Protein 8JH8 (pdb70)

Solvent-accessible surface area: 10071 Å² total; per-residue (Å²): 170,60,10,91,0,36,51,97,144,60,36,86,48,29,79,46,73,16,107,22,90,67,81,102,6,68,1,8,1,29,16,15,150,94,30,56,39,110,68,17,0,13,0,0,0,0,0,0,68,104,95,5,23,4,111,76,5,44,67,82,1,26,18,0,73,122,86,0,58,54,72,1,0,6,0,0,0,36,10,47,129,63,3,0,49,15,92,90,19,52,0,8,70,0,0,46,16,0,10,141,54,0,86,68,57,0,0,0,32,46,48,36,3,0,0,0,0,11,12,28,0,0,0,0,0,2,2,0,1,7,28,64,23,132,33,5,80,0,0,0,4,1,2,3,0,76,61,2,37,30,79,65,2,107,54,44,2,0,0,1,1,2,1,0,44,91,8,130,92,20,66,17,58,67,3,77,102,2,22,68,75,0,32,151,31,0,44,17,125,119,115,139,22,78,49,9,30,225,68,110,50,66,50,98,7,106,18,82,24,99,133,104,76,26,1,7,3,3,0,11,18,29,20,52,54,14,123,48,110,13,1,5,115,24,0,33,77,16,1,48,94,52

Radius of gyration: 16.82 Å; Cα contacts (8 Å, |Δi|>4): 620; chains: 1; bounding box: 50×35×36 Å

Sequence (242 aa):
QNTAGCGQNPPSSGVKSSINVGGMNREYILQLPNNYDPNKGHMLIFGLHWLSGSMHDVHPNYYGLRQLAGNNAIFISPNGINNGWANDGGRDVNFIDAILQQVRSQLCINDSQQIFATGFSFGGGMSYALGCARANVFRAIAPPIAGAQISGCSGGTSPIAFLGIHGTNDDDVLPIAMGRQVRDRFLQNNGCQPKNAPEPGWGQGPIKTEYSCCQPNYPVTWIAFSSGGHDPNQSFVGRREIWDFFSQF

Structure (mmCIF, N/CA/C/O backbone):
data_8JH8
#
_entry.id   8JH8
#
_cell.length_a   99.516
_cell.length_b   37.738
_cell.length_c   77.709
_cell.angle_alpha   90.000
_cell.angle_beta   125.928
_cell.angle_gamma   90.000
#
_symmetry.space_group_name_H-M   'C 1 2 1'
#
loop_
_entity.id
_entity.type
_entity.pdbx_description
1 polymer 'Feruloyl esterase'
2 branched 2-acetamido-2-deoxy-beta-D-glucopyranose-(1-4)-2-acetamido-2-deoxy-beta-D-glucopyranose
3 non-polymer DI(HYDROXYETHYL)ETHER
4 non-polymer 'MAGNESIUM ION'
5 water water
#
loop_
_atom_site.group_PDB
_atom_site.id
_atom_site.type_symbol
_atom_site.label_atom_id
_atom_site.label_alt_id
_atom_site.label_comp_id
_atom_site.label_asym_id
_atom_site.label_entity_id
_atom_site.label_seq_id
_atom_site.pdbx_PDB_ins_code
_atom_site.Cartn_x
_atom_site.Cartn_y
_atom_site.Cartn_z
_atom_site.occupancy
_atom_site.B_iso_or_equiv
_atom_site.auth_seq_id
_atom_site.auth_comp_id
_atom_site.auth_asym_id
_atom_site.auth_atom_id
_atom_site.pdbx_PDB_model_num
ATOM 1 N N . GLN A 1 7 ? -0.77372 -17.98315 13.55707 1.000 57.78897 1 GLN A N 1
ATOM 2 C CA . GLN A 1 7 ? -2.22387 -18.14084 13.58647 1.000 54.32348 1 GLN A CA 1
ATOM 3 C C . GLN A 1 7 ? -2.89718 -16.78451 13.80612 1.000 43.49954 1 GLN A C 1
ATOM 4 O O . GLN A 1 7 ? -2.31162 -15.88493 14.40554 1.000 40.01399 1 GLN A O 1
ATOM 10 N N . ASN A 1 8 ? -4.12450 -16.63693 13.31584 1.000 38.80244 2 ASN A N 1
ATOM 11 C CA . ASN A 1 8 ? -4.79025 -15.34185 13.29886 1.000 36.42327 2 ASN A CA 1
ATOM 12 C C . ASN A 1 8 ? -5.65499 -15.14386 14.53840 1.000 36.96442 2 ASN A C 1
ATOM 13 O O . ASN A 1 8 ? -6.11775 -16.10454 15.15850 1.000 41.75278 2 ASN A O 1
ATOM 18 N N . THR A 1 9 ? -5.87087 -13.87502 14.88892 1.000 32.26663 3 THR A N 1
ATOM 19 C CA . THR A 1 9 ? -6.46817 -13.50094 16.16166 1.000 27.99492 3 THR A CA 1
ATOM 20 C C . THR A 1 9 ? -7.99689 -13.54958 16.08803 1.000 27.39481 3 THR A C 1
ATOM 21 O O . THR A 1 9 ? -8.59631 -13.69656 15.02061 1.000 27.66089 3 THR A O 1
ATOM 25 N N . ALA A 1 10 ? -8.62718 -13.42183 17.25780 1.000 25.65311 4 ALA A N 1
ATOM 26 C CA . ALA A 1 10 ? -10.08294 -13.49347 17.33726 1.000 27.47293 4 ALA A CA 1
ATOM 27 C C . ALA A 1 10 ? -10.75562 -12.32538 16.63239 1.000 28.17191 4 ALA A C 1
ATOM 28 O O . ALA A 1 10 ? -11.90034 -12.45477 16.17970 1.000 27.34692 4 ALA A O 1
ATOM 30 N N . GLY A 1 11 ? -10.07892 -11.18073 16.54008 1.000 26.09239 5 GLY A N 1
ATOM 31 C CA . GLY A 1 11 ? -10.66728 -10.02529 15.89735 1.000 24.37619 5 GLY A CA 1
ATOM 32 C C . GLY A 1 11 ? -10.82790 -10.15774 14.39957 1.000 24.04513 5 GLY A C 1
ATOM 33 O O . GLY A 1 11 ? -11.40981 -9.26494 13.77630 1.000 25.05669 5 GLY A O 1
ATOM 34 N N . CYS A 1 12 ? -10.32625 -11.23120 13.80422 1.000 22.10921 6 CYS A N 1
ATOM 35 C CA . CYS A 1 12 ? -10.56769 -11.43186 12.38190 1.000 22.76431 6 CYS A CA 1
ATOM 36 C C . CYS A 1 12 ? -12.06731 -11.55101 12.13784 1.000 26.57283 6 CYS A C 1
ATOM 37 O O . CYS A 1 12 ? -12.79717 -12.14690 12.93646 1.000 29.68798 6 CYS A O 1
ATOM 40 N N . GLY A 1 13 ? -12.52981 -10.94812 11.03999 1.000 27.26988 7 GLY A N 1
ATOM 41 C CA . GLY A 1 13 ? -13.93729 -10.95199 10.69980 1.000 25.63525 7 GLY A CA 1
ATOM 42 C C . GLY A 1 13 ? -14.79739 -9.97225 11.46423 1.000 26.95973 7 GLY A C 1
ATOM 43 O O . GLY A 1 13 ? -16.01815 -9.96167 11.25228 1.000 27.76901 7 GLY A O 1
ATOM 44 N N . GLN A 1 14 ? -14.21304 -9.16458 12.35239 1.000 28.18310 8 GLN A N 1
ATOM 45 C CA . GLN A 1 14 ? -14.94811 -8.18678 13.14273 1.000 26.91785 8 GLN A CA 1
ATOM 46 C C . GLN A 1 14 ? -14.94616 -6.81433 12.47261 1.000 26.33090 8 GLN A C 1
ATOM 47 O O . GLN A 1 14 ? -13.96256 -6.40396 11.84333 1.000 25.98561 8 GLN A O 1
ATOM 53 N N . ASN A 1 15 ? -16.06299 -6.10181 12.63007 1.000 28.86059 9 ASN A N 1
ATOM 54 C CA . ASN A 1 15 ? -16.14842 -4.72112 12.17521 1.000 32.16457 9 ASN A CA 1
ATOM 55 C C . ASN A 1 15 ? -15.04676 -3.90070 12.83809 1.000 29.56036 9 ASN A C 1
ATOM 56 O O . ASN A 1 15 ? -14.94053 -3.89891 14.07197 1.000 31.08817 9 ASN A O 1
ATOM 61 N N . PRO A 1 16 ? -14.22123 -3.19687 12.07361 1.000 31.61314 10 PRO A N 1
ATOM 62 C CA . PRO A 1 16 ? -13.02551 -2.57405 12.64806 1.000 31.99201 10 PRO A CA 1
ATOM 63 C C . PRO A 1 16 ? -13.35693 -1.26941 13.34628 1.000 32.62617 10 PRO A C 1
ATOM 64 O O . PRO A 1 16 ? -14.34407 -0.60149 13.00487 1.000 35.42476 10 PRO A O 1
ATOM 68 N N . PRO A 1 17 ? -12.55089 -0.86798 14.32522 1.000 32.34927 11 PRO A N 1
ATOM 69 C CA . PRO A 1 17 ? -12.66090 0.48988 14.86157 1.000 30.53690 11 PRO A CA 1
ATOM 70 C C . PRO A 1 17 ? -12.11172 1.50048 13.86668 1.000 31.82740 11 PRO A C 1
ATOM 71 O O . PRO A 1 17 ? -11.53506 1.15924 12.83142 1.000 32.02659 11 PRO A O 1
ATOM 75 N N . SER A 1 18 ? -12.30432 2.77076 14.19295 1.000 32.63552 12 SER A N 1
ATOM 76 C CA . SER A 1 18 ? -11.68132 3.83575 13.42526 1.000 30.42007 12 SER A CA 1
ATOM 77 C C . SER A 1 18 ? -10.20353 3.92581 13.77110 1.000 26.99616 12 SER A C 1
ATOM 78 O O . SER A 1 18 ? -9.78357 3.58256 14.88076 1.000 26.36108 12 SER A O 1
ATOM 81 N N . SER A 1 19 ? -9.41367 4.38715 12.80826 1.000 29.93254 13 SER A N 1
ATOM 82 C CA . SER A 1 19 ? -8.05217 4.79752 13.12684 1.000 27.38947 13 SER A CA 1
ATOM 83 C C . SER A 1 19 ? -8.08087 6.08818 13.94420 1.000 28.29141 13 SER A C 1
ATOM 84 O O . SER A 1 19 ? -9.04176 6.85990 13.88781 1.000 33.72173 13 SER A O 1
ATOM 87 N N . GLY A 1 20 ? -7.02544 6.31307 14.72608 1.000 27.85879 14 GLY A N 1
ATOM 88 C CA . GLY A 1 20 ? -6.90507 7.53114 15.49659 1.000 27.73409 14 GLY A CA 1
ATOM 89 C C . GLY A 1 20 ? -6.35970 7.24124 16.87462 1.000 25.95458 14 GLY A C 1
ATOM 90 O O . GLY A 1 20 ? -5.87759 6.14587 17.14914 1.000 25.53798 14 GLY A O 1
ATOM 91 N N . VAL A 1 21 ? -6.45122 8.24086 17.75618 1.000 27.63483 15 VAL A N 1
ATOM 92 C CA . VAL A 1 21 ? -5.90616 8.13643 19.10785 1.000 28.84540 15 VAL A CA 1
ATOM 93 C C . VAL A 1 21 ? -6.83148 7.28351 19.96422 1.000 25.93433 15 VAL A C 1
ATOM 94 O O . VAL A 1 21 ? -8.05053 7.50099 20.00164 1.000 28.78790 15 VAL A O 1
ATOM 98 N N . LYS A 1 22 ? -6.25332 6.30381 20.65021 1.000 27.27810 16 LYS A N 1
ATOM 99 C CA . LYS A 1 22 ? -6.99686 5.39013 21.49918 1.000 26.83556 16 LYS A CA 1
ATOM 100 C C . LYS A 1 22 ? -6.56151 5.56532 22.94468 1.000 29.80139 16 LYS A C 1
ATOM 101 O O . LYS A 1 22 ? -5.39930 5.87180 23.22798 1.000 30.37156 16 LYS A O 1
ATOM 107 N N . SER A 1 23 ? -7.50959 5.35326 23.84901 1.000 30.03521 17 SER A N 1
ATOM 108 C CA A SER A 1 23 ? -7.27177 5.40572 25.28354 0.455 32.59592 17 SER A CA 1
ATOM 109 C CA B SER A 1 23 ? -7.28205 5.40947 25.28570 0.545 32.16266 17 SER A CA 1
ATOM 110 C C . SER A 1 23 ? -7.44575 4.01366 25.87565 1.000 32.54899 17 SER A C 1
ATOM 111 O O . SER A 1 23 ? -8.29242 3.23611 25.42531 1.000 34.08516 17 SER A O 1
ATOM 116 N N . ILE A 1 24 ? -6.63554 3.69057 26.88002 1.000 31.49071 18 ILE A N 1
ATOM 117 C CA . ILE A 1 24 ? -6.64993 2.34105 27.43493 1.000 27.36898 18 ILE A CA 1
ATOM 118 C C . ILE A 1 24 ? -6.23388 2.39699 28.90088 1.000 27.89108 18 ILE A C 1
ATOM 119 O O . ILE A 1 24 ? -5.37139 3.18939 29.28486 1.000 27.70051 18 ILE A O 1
ATOM 124 N N . ASN A 1 25 ? -6.86910 1.55652 29.71539 1.000 25.37794 19 ASN A N 1
ATOM 125 C CA . ASN A 1 25 ? -6.63275 1.50064 31.15858 1.000 24.11704 19 ASN A CA 1
ATOM 126 C C . ASN A 1 25 ? -5.60524 0.40930 31.43972 1.000 25.21472 19 ASN A C 1
ATOM 127 O O . ASN A 1 25 ? -5.87022 -0.77627 31.21287 1.000 29.68254 19 ASN A O 1
ATOM 132 N N . VAL A 1 26 ? -4.43763 0.81164 31.93569 1.000 26.29186 20 VAL A N 1
ATOM 133 C CA . VAL A 1 26 ? -3.36107 -0.10710 32.30025 1.000 27.86821 20 VAL A CA 1
ATOM 134 C C . VAL A 1 26 ? -3.21890 -0.06561 33.81780 1.000 29.91947 20 VAL A C 1
ATOM 135 O O . VAL A 1 26 ? -2.56098 0.82663 34.35834 1.000 31.33598 20 VAL A O 1
ATOM 139 N N . GLY A 1 27 ? -3.81707 -1.03556 34.50499 1.000 28.73545 21 GLY A N 1
ATOM 140 C CA . GLY A 1 27 ? -3.68268 -1.13091 35.95198 1.000 33.06992 21 GLY A CA 1
ATOM 141 C C . GLY A 1 27 ? -4.11243 0.10047 36.71768 1.000 35.25171 21 GLY A C 1
ATOM 142 O O . GLY A 1 27 ? -3.56562 0.37712 37.79310 1.000 39.39509 21 GLY A O 1
ATOM 143 N N . GLY A 1 28 ? -5.08716 0.84569 36.20415 1.000 30.89013 22 GLY A N 1
ATOM 144 C CA . GLY A 1 28 ? -5.52089 2.08159 36.82025 1.000 30.93874 22 GLY A CA 1
ATOM 145 C C . GLY A 1 28 ? -4.95422 3.32963 36.18109 1.000 30.09517 22 GLY A C 1
ATOM 146 O O . GLY A 1 28 ? -5.40044 4.43789 36.51647 1.000 35.46914 22 GLY A O 1
ATOM 147 N N . MET A 1 29 ? -3.99706 3.18258 35.26698 1.000 30.42050 23 MET A N 1
ATOM 148 C CA . MET A 1 29 ? -3.35878 4.30579 34.59724 1.000 30.55693 23 MET A CA 1
ATOM 149 C C . MET A 1 29 ? -3.95896 4.44569 33.20515 1.000 28.86228 23 MET A C 1
ATOM 150 O O . MET A 1 29 ? -3.94726 3.48796 32.42813 1.000 34.82743 23 MET A O 1
ATOM 155 N N . ASN A 1 30 ? -4.48615 5.62752 32.89644 1.000 27.66769 24 ASN A N 1
ATOM 156 C CA . ASN A 1 30 ? -4.98845 5.89019 31.55829 1.000 29.83260 24 ASN A CA 1
ATOM 157 C C . ASN A 1 30 ? -3.82414 6.21223 30.63013 1.000 33.05890 24 ASN A C 1
ATOM 158 O O . ASN A 1 30 ? -3.07811 7.16620 30.86151 1.000 34.14761 24 ASN A O 1
ATOM 163 N N . ARG A 1 31 ? -3.68577 5.43504 29.56406 1.000 33.04207 25 ARG A N 1
ATOM 164 C CA . ARG A 1 31 ? -2.57821 5.59118 28.63673 1.000 26.72404 25 ARG A CA 1
ATOM 165 C C . ARG A 1 31 ? -3.14131 5.68548 27.22330 1.000 27.16391 25 ARG A C 1
ATOM 166 O O . ARG A 1 31 ? -4.31763 5.39488 26.98862 1.000 29.69993 25 ARG A O 1
ATOM 174 N N . GLU A 1 32 ? -2.30611 6.12018 26.27634 1.000 26.04016 26 GLU A N 1
ATOM 175 C CA . GLU A 1 32 ? -2.79670 6.44403 24.94125 1.000 25.98611 26 GLU A CA 1
ATOM 176 C C . GLU A 1 32 ? -1.87456 5.90262 23.86029 1.000 26.13097 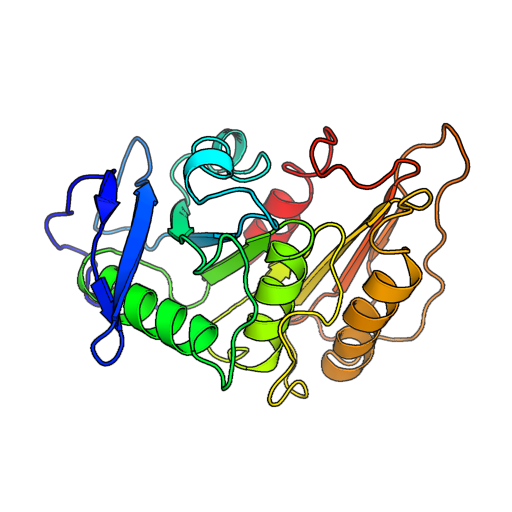26 GLU A C 1
ATOM 177 O O . GLU A 1 32 ? -0.65445 5.85501 24.02088 1.000 24.43077 26 GLU A O 1
ATOM 183 N N . TYR A 1 33 ? -2.47753 5.53691 22.73157 1.000 25.20972 27 TYR A N 1
ATOM 184 C CA . TYR A 1 33 ? -1.73068 5.10637 21.56228 1.000 21.48323 27 TYR A CA 1
ATOM 185 C C . TYR A 1 33 ? -2.50801 5.47941 20.31484 1.000 22.43935 27 TYR A C 1
ATOM 186 O O . TYR A 1 33 ? -3.73558 5.59790 20.34080 1.000 26.08369 27 TYR A O 1
ATOM 195 N N . ILE A 1 34 ? -1.78349 5.64451 19.21517 1.000 22.87044 28 ILE A N 1
ATOM 196 C CA . ILE A 1 34 ? -2.39838 5.84100 17.90475 1.000 21.42739 28 ILE A CA 1
ATOM 197 C C . ILE A 1 34 ? -2.52981 4.48512 17.22988 1.000 18.17453 28 ILE A C 1
ATOM 198 O O . ILE A 1 34 ? -1.56277 3.71855 17.17581 1.000 20.38972 28 ILE A O 1
ATOM 203 N N . LEU A 1 35 ? -3.73305 4.17783 16.74539 1.000 20.27110 29 LEU A N 1
ATOM 204 C CA . LEU A 1 35 ? -3.97877 3.04578 15.86215 1.000 17.88464 29 LEU A CA 1
ATOM 205 C C . LEU A 1 35 ? -4.06563 3.54556 14.42619 1.000 20.23933 29 LEU A C 1
ATOM 206 O O . LEU A 1 35 ? -4.83227 4.46759 14.13039 1.000 23.87419 29 LEU A O 1
ATOM 211 N N . GLN A 1 36 ? -3.30943 2.92829 13.53413 1.000 17.34028 30 GLN A N 1
ATOM 212 C CA . GLN A 1 36 ? -3.35356 3.29889 12.11932 1.000 18.21725 30 GLN A CA 1
ATOM 213 C C . GLN A 1 36 ? -3.53436 2.04371 11.27063 1.000 17.81298 30 GLN A C 1
ATOM 214 O O . GLN A 1 36 ? -2.58348 1.28794 11.04217 1.000 18.12291 30 GLN A O 1
ATOM 220 N N . LEU A 1 37 ? -4.76389 1.83769 10.80199 1.000 17.41946 31 LEU A N 1
ATOM 221 C CA . LEU A 1 37 ? -5.12502 0.75856 9.90134 1.000 17.03823 31 LEU A CA 1
ATOM 222 C C . LEU A 1 37 ? -4.65423 1.05650 8.47909 1.000 20.23520 31 LEU A C 1
ATOM 223 O O . LEU A 1 37 ? -4.53099 2.22288 8.08356 1.000 21.59680 31 LEU A O 1
ATOM 228 N N . PRO A 1 38 ? -4.40512 0.01317 7.69010 1.000 22.06125 32 PRO A N 1
ATOM 229 C CA . PRO A 1 38 ? -4.02005 0.21827 6.29161 1.000 23.10986 32 PRO A CA 1
ATOM 230 C C . PRO A 1 38 ? -5.13847 0.88141 5.49912 1.000 23.11588 32 PRO A C 1
ATOM 231 O O . PRO A 1 38 ? -6.30588 0.88371 5.90306 1.000 25.18927 32 PRO A O 1
ATOM 235 N N . ASN A 1 39 ? -4.75337 1.45948 4.35160 1.000 22.76301 33 ASN A N 1
ATOM 236 C CA . ASN A 1 39 ? -5.71490 2.10525 3.45708 1.000 27.15187 33 ASN A CA 1
ATOM 237 C C . ASN A 1 39 ? -6.85401 1.16482 3.10145 1.000 27.70171 33 ASN A C 1
ATOM 238 O O . ASN A 1 39 ? -8.03254 1.52694 3.18372 1.000 30.62472 33 ASN A O 1
ATOM 243 N N . ASN A 1 40 ? -6.51966 -0.03686 2.66984 1.000 25.94848 34 ASN A N 1
ATOM 244 C CA . ASN A 1 40 ? -7.49961 -1.09466 2.47779 1.000 23.28862 34 ASN A CA 1
ATOM 245 C C . ASN A 1 40 ? -7.31861 -2.06249 3.63143 1.000 22.55182 34 ASN A C 1
ATOM 246 O O . ASN A 1 40 ? -6.29420 -2.74905 3.71189 1.000 21.05462 34 ASN A O 1
ATOM 251 N N . TYR A 1 41 ? -8.29208 -2.10039 4.53174 1.000 22.89807 35 TYR A N 1
ATOM 252 C CA . TYR A 1 41 ? -8.24825 -3.00698 5.66953 1.000 21.39226 35 TYR A CA 1
ATOM 253 C C . TYR A 1 41 ? -9.20111 -4.16515 5.39693 1.000 24.11548 35 TYR A C 1
ATOM 254 O O . TYR A 1 41 ? -10.42397 -4.00181 5.44052 1.000 27.91901 35 TYR A O 1
ATOM 263 N N . ASP A 1 42 ? -8.63083 -5.32568 5.08280 1.000 24.36194 36 ASP A N 1
ATOM 264 C CA . ASP A 1 42 ? -9.39721 -6.54886 4.90134 1.000 23.02451 36 ASP A CA 1
ATOM 265 C C . ASP A 1 42 ? -9.51919 -7.22256 6.26013 1.000 23.19690 36 ASP A C 1
ATOM 266 O O . ASP A 1 42 ? -8.52559 -7.77476 6.74901 1.000 23.07434 36 ASP A O 1
ATOM 271 N N . PRO A 1 43 ? -10.69327 -7.21751 6.89622 1.000 22.32230 37 PRO A N 1
ATOM 272 C CA . PRO A 1 43 ? -10.79997 -7.78426 8.25204 1.000 22.23287 37 PRO A CA 1
ATOM 273 C C . PRO A 1 43 ? -10.59760 -9.28783 8.31397 1.000 21.51859 37 PRO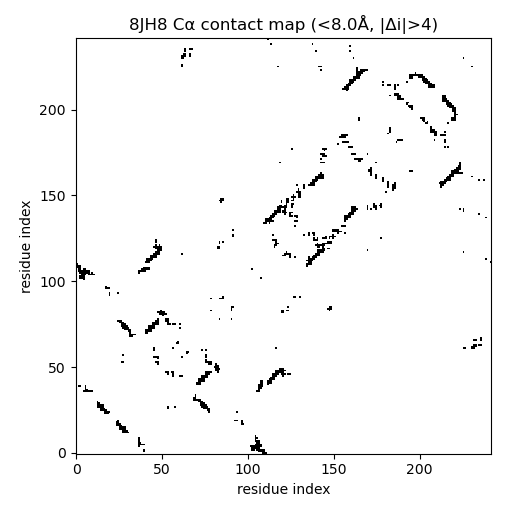 A C 1
ATOM 274 O O . PRO A 1 43 ? -10.62820 -9.85978 9.41235 1.000 21.35118 37 PRO A O 1
ATOM 278 N N . ASN A 1 44 ? -10.40785 -9.95471 7.17919 1.000 22.26729 38 ASN A N 1
ATOM 279 C CA . ASN A 1 44 ? -10.23464 -11.39846 7.13255 1.000 25.73773 38 ASN A CA 1
ATOM 280 C C . ASN A 1 44 ? -8.79809 -11.80596 6.85045 1.000 26.75447 38 ASN A C 1
ATOM 281 O O . ASN A 1 44 ? -8.49405 -13.00300 6.83999 1.000 29.83194 38 ASN A O 1
ATOM 286 N N . LYS A 1 45 ? -7.91364 -10.84462 6.62249 1.000 23.51884 39 LYS A N 1
ATOM 287 C CA . LYS A 1 45 ? -6.51293 -11.10725 6.34662 1.000 24.94344 39 LYS A CA 1
ATOM 288 C C . LYS A 1 45 ? -5.72051 -10.84261 7.61717 1.000 23.00293 39 LYS A C 1
ATOM 289 O O . LYS A 1 45 ? -5.93369 -9.82165 8.27131 1.000 26.07553 39 LYS A O 1
ATOM 295 N N . GLY A 1 46 ? -4.83245 -11.76663 7.97697 1.000 22.65949 40 GLY A N 1
ATOM 296 C CA . GLY A 1 46 ? -3.99015 -11.57228 9.14433 1.000 23.37966 40 GLY A CA 1
ATOM 297 C C . GLY A 1 46 ? -2.88430 -10.57865 8.84580 1.000 23.91759 40 GLY A C 1
ATOM 298 O O . GLY A 1 46 ? -2.04100 -10.82765 7.97044 1.000 28.55033 40 GLY A O 1
ATOM 299 N N . HIS A 1 47 ? -2.87234 -9.45338 9.55136 1.000 18.30998 41 HIS A N 1
ATOM 300 C CA . HIS A 1 47 ? -1.92247 -8.38244 9.29146 1.000 19.00188 41 HIS A CA 1
ATOM 301 C C . HIS A 1 47 ? -0.69742 -8.50821 10.17518 1.000 20.25984 41 HIS A C 1
ATOM 302 O O . HIS A 1 47 ? -0.73915 -9.07867 11.26771 1.000 21.25645 41 HIS A O 1
ATOM 309 N N . MET A 1 48 ? 0.40414 -7.94272 9.69318 1.000 18.80876 42 MET A N 1
ATOM 310 C CA . MET A 1 48 ? 1.50134 -7.62458 10.58281 1.000 17.36944 42 MET A CA 1
ATOM 311 C C . MET A 1 48 ? 1.04666 -6.53661 11.54568 1.000 17.81720 42 MET A C 1
ATOM 312 O O . MET A 1 48 ? 0.22175 -5.68686 11.20331 1.000 19.65512 42 MET A O 1
ATOM 317 N N . LEU A 1 49 ? 1.57621 -6.58061 12.76558 1.000 18.65728 43 LEU A N 1
ATOM 318 C CA . LEU A 1 49 ? 1.36348 -5.54294 13.76538 1.000 19.56212 43 LEU A CA 1
ATOM 319 C C . LEU A 1 49 ? 2.72516 -4.96071 14.12012 1.000 15.75654 43 LEU A C 1
ATOM 320 O O . LEU A 1 49 ? 3.60178 -5.67471 14.62411 1.000 21.62171 43 LEU A O 1
ATOM 325 N N . ILE A 1 50 ? 2.91883 -3.68165 13.82721 1.000 13.50868 44 ILE A N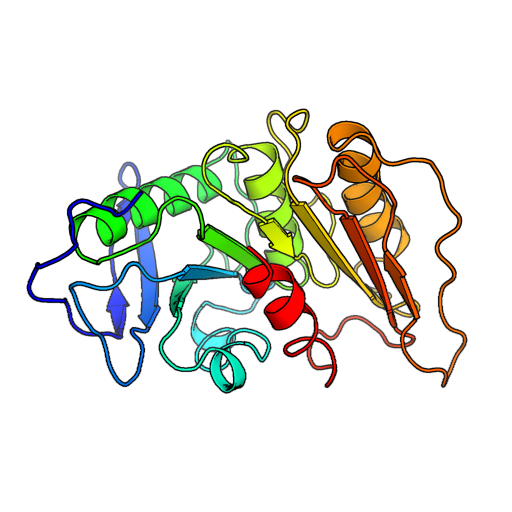 1
ATOM 326 C CA . ILE A 1 50 ? 4.21802 -3.03718 13.99833 1.000 15.96735 44 ILE A CA 1
ATOM 327 C C . ILE A 1 50 ? 4.06204 -1.88499 14.98503 1.000 15.99109 44 ILE A C 1
ATOM 328 O O . ILE A 1 50 ? 3.31755 -0.93238 14.72133 1.000 18.03643 44 ILE A O 1
ATOM 333 N N . PHE A 1 51 ? 4.74241 -1.98732 16.12771 1.000 15.57922 45 PHE A N 1
ATOM 334 C CA . PHE A 1 51 ? 4.82792 -0.90433 17.09423 1.000 13.86755 45 PHE A CA 1
ATOM 335 C C . PHE A 1 51 ? 6.00826 -0.00607 16.76132 1.000 14.46709 45 PHE A C 1
ATOM 336 O O . PHE A 1 51 ? 7.12622 -0.49654 16.58191 1.000 19.05417 45 PHE A O 1
ATOM 344 N N . GLY A 1 52 ? 5.76159 1.30743 16.70137 1.000 15.62184 46 GLY A N 1
ATOM 345 C CA . GLY A 1 52 ? 6.82466 2.27973 16.55301 1.000 15.11747 46 GLY A CA 1
ATOM 346 C C . GLY A 1 52 ? 6.89491 3.15142 17.78579 1.000 14.42559 46 GLY A C 1
ATOM 347 O O . GLY A 1 52 ? 5.89333 3.75419 18.18446 1.000 17.60816 46 GLY A O 1
ATOM 348 N N . LEU A 1 53 ? 8.08457 3.26289 18.37482 1.000 17.33994 47 LEU A N 1
ATOM 349 C CA . LEU A 1 53 ? 8.24571 3.79905 19.72155 1.000 16.40952 47 LEU A CA 1
ATOM 350 C C . LEU A 1 53 ? 9.11151 5.04985 19.67364 1.000 17.76606 47 LEU A C 1
ATOM 351 O O . LEU A 1 53 ? 10.24090 5.01264 19.16480 1.000 18.31571 47 LEU A O 1
ATOM 356 N N . HIS A 1 54 ? 8.59218 6.14918 20.22513 1.000 19.35088 48 HIS A N 1
ATOM 357 C CA . HIS A 1 54 ? 9.25910 7.43329 20.09307 1.000 21.57447 48 HIS A CA 1
ATOM 358 C C . HIS A 1 54 ? 10.43825 7.55873 21.05836 1.000 21.95984 48 HIS A C 1
ATOM 359 O O . HIS A 1 54 ? 10.69961 6.69606 21.90060 1.000 22.54470 48 HIS A O 1
ATOM 366 N N . TRP A 1 55 ? 11.15219 8.66864 20.91879 1.000 24.86922 49 TRP A N 1
ATOM 367 C CA . TRP A 1 55 ? 12.34615 8.95914 21.69411 1.000 30.30667 49 TRP A CA 1
ATOM 368 C C . TRP A 1 55 ? 12.02055 9.94157 22.81205 1.000 33.19628 49 TRP A C 1
ATOM 369 O O . TRP A 1 55 ? 10.90440 10.45742 22.91683 1.000 35.10700 49 TRP A O 1
ATOM 380 N N . LEU A 1 56 ? 13.02710 10.22081 23.64265 1.000 34.18168 50 LEU A N 1
ATOM 381 C CA . LEU A 1 56 ? 12.84396 11.12406 24.77128 1.000 35.68289 50 LEU A CA 1
ATOM 382 C C . LEU A 1 56 ? 12.47170 12.51785 24.28560 1.000 41.09378 50 LEU A C 1
ATOM 383 O O . LEU A 1 56 ? 13.02350 13.01260 23.30054 1.000 46.33831 50 LEU A O 1
ATOM 388 N N . SER A 1 57 ? 11.52060 13.14175 24.98752 1.000 45.04361 51 SER A N 1
ATOM 389 C CA . SER A 1 57 ? 10.99224 14.47595 24.70105 1.000 53.74919 51 SER A CA 1
ATOM 390 C C . SER A 1 57 ? 10.01988 14.48317 23.52396 1.000 52.45785 51 SER A C 1
ATOM 391 O O . SER A 1 57 ? 9.24816 15.43648 23.36744 1.000 55.99867 51 SER A O 1
ATOM 394 N N . GLY A 1 58 ? 10.03891 13.43888 22.69672 1.000 48.82286 52 GLY A N 1
ATOM 395 C CA . GLY A 1 58 ? 9.06049 13.28268 21.64019 1.000 42.43435 52 GLY A CA 1
ATOM 396 C C . GLY A 1 58 ? 7.78221 12.64984 22.15630 1.000 36.62948 52 GLY A C 1
ATOM 397 O O . GLY A 1 58 ? 7.58299 12.46567 23.35801 1.000 39.26806 52 GLY A O 1
ATOM 398 N N . SER A 1 59 ? 6.90863 12.27816 21.21590 1.000 28.90209 53 SER A N 1
ATOM 399 C CA . SER A 1 59 ? 5.60602 11.73333 21.58002 1.000 28.07996 53 SER A CA 1
ATOM 400 C C . SER A 1 59 ? 5.14173 10.77150 20.49793 1.000 28.58063 53 SER A C 1
ATOM 401 O O . SER A 1 59 ? 5.79159 10.60139 19.46444 1.000 31.26796 53 SER A O 1
ATOM 404 N N . MET A 1 60 ? 3.99145 10.14188 20.74148 1.000 25.66742 54 MET A N 1
ATOM 405 C CA . MET A 1 60 ? 3.42590 9.25324 19.73385 1.000 23.51068 54 MET A CA 1
ATOM 406 C C . MET A 1 60 ? 3.13865 9.99723 18.43773 1.000 22.99247 54 MET A C 1
ATOM 407 O O . MET A 1 60 ? 3.13601 9.39219 17.36235 1.000 25.05655 54 MET A O 1
ATOM 412 N N . HIS A 1 61 ? 2.90881 11.30495 18.51873 1.000 26.73904 55 HIS A N 1
ATOM 413 C CA . HIS A 1 61 ? 2.61988 12.12715 17.35199 1.000 30.56180 55 HIS A CA 1
ATOM 414 C C . HIS A 1 61 ? 3.84018 12.37403 16.47923 1.000 31.30171 55 HIS A C 1
ATOM 415 O O . HIS A 1 61 ? 3.69046 12.92154 15.38279 1.000 33.19177 55 HIS A O 1
ATOM 422 N N . ASP A 1 62 ? 5.03398 12.01879 16.94141 1.000 25.05907 56 ASP A N 1
ATOM 423 C CA . ASP A 1 62 ? 6.23314 12.17826 16.13018 1.000 26.99333 56 ASP A CA 1
ATOM 424 C C . ASP A 1 62 ? 6.55377 10.93011 15.32580 1.000 25.91455 56 ASP A C 1
ATOM 425 O O . ASP A 1 62 ? 7.14958 11.03371 14.24537 1.000 30.42586 56 ASP A O 1
ATOM 430 N N . VAL A 1 63 ? 6.17319 9.75537 15.83184 1.000 22.28787 57 VAL A N 1
ATOM 431 C CA . VAL A 1 63 ? 6.37819 8.50802 15.10099 1.000 24.57852 57 VAL A CA 1
ATOM 432 C C . VAL A 1 63 ? 5.30698 8.32541 14.03204 1.000 20.11269 57 VAL A C 1
ATOM 433 O O . VAL A 1 63 ? 5.59704 7.91677 12.90011 1.000 21.54445 57 VAL A O 1
ATOM 437 N N . HIS A 1 64 ? 4.05346 8.58589 14.38708 1.000 21.81967 58 HIS A N 1
ATOM 438 C CA . HIS A 1 64 ? 3.00872 8.76136 13.39726 1.000 22.38519 58 HIS A CA 1
ATOM 439 C C . HIS A 1 64 ? 3.30005 10.02252 12.58613 1.000 24.62582 58 HIS A C 1
ATOM 440 O O . HIS A 1 64 ? 3.83894 10.99064 13.12112 1.000 29.65088 58 HIS A O 1
ATOM 447 N N . PRO A 1 65 ? 2.97337 10.03895 11.28048 1.000 23.05294 59 PRO A N 1
ATOM 448 C CA . PRO A 1 65 ? 2.34911 9.02671 10.42437 1.000 22.96642 59 PRO A CA 1
ATOM 449 C C . PRO A 1 65 ? 3.31172 8.14345 9.62296 1.000 23.50874 59 PRO A C 1
ATOM 450 O O . PRO A 1 65 ? 2.82434 7.26179 8.92984 1.000 22.35468 59 PRO A O 1
ATOM 454 N N . ASN A 1 66 ? 4.63007 8.35875 9.72300 1.000 24.40214 60 ASN A N 1
ATOM 455 C CA . ASN A 1 66 ? 5.58485 7.70730 8.83056 1.000 25.69720 60 ASN A CA 1
ATOM 456 C C . ASN A 1 66 ? 6.20152 6.43735 9.39825 1.000 20.81258 60 ASN A C 1
ATOM 457 O O . ASN A 1 66 ? 6.67904 5.60376 8.61445 1.000 20.51822 60 ASN A O 1
ATOM 462 N N . TYR A 1 67 ? 6.22144 6.27966 10.72442 1.000 19.82957 61 TYR A N 1
ATOM 463 C CA . TYR A 1 67 ? 6.68297 5.04913 11.37289 1.000 21.92697 61 TYR A CA 1
ATOM 464 C C . TYR A 1 67 ? 8.06301 4.63717 10.86951 1.000 18.87377 61 TYR A C 1
ATOM 465 O O . TYR A 1 67 ? 8.27169 3.52082 10.38659 1.000 18.98300 61 TYR A O 1
ATOM 474 N N . TYR A 1 68 ? 8.99783 5.58595 10.94814 1.000 21.70186 62 TYR A N 1
ATOM 475 C CA . TYR A 1 68 ? 10.41111 5.36096 10.65321 1.000 19.70086 62 TYR A CA 1
ATOM 476 C C . TYR A 1 68 ? 10.62692 4.90548 9.20933 1.000 22.84603 62 TYR A C 1
ATOM 477 O O . TYR A 1 68 ? 11.57807 4.17974 8.90526 1.000 26.22104 62 TYR A O 1
ATOM 486 N N . GLY A 1 69 ? 9.76664 5.36073 8.29898 1.000 20.87456 63 GLY A N 1
ATOM 487 C CA . GLY A 1 69 ? 9.86282 4.99984 6.90046 1.000 22.07388 63 GLY A CA 1
ATOM 488 C C . GLY A 1 69 ? 9.12478 3.73549 6.51857 1.000 21.63040 63 GLY A C 1
ATOM 489 O O . GLY A 1 69 ? 9.13815 3.36111 5.33687 1.000 21.74038 63 GLY A O 1
ATOM 490 N N . LEU A 1 70 ? 8.49042 3.06023 7.47336 1.000 19.45996 64 LEU A N 1
ATOM 491 C CA . LEU A 1 70 ? 7.77616 1.82254 7.17129 1.000 18.73805 64 LEU A CA 1
ATOM 492 C C . LEU A 1 70 ? 6.42038 2.06694 6.52919 1.000 23.22165 64 LEU A C 1
ATOM 493 O O . LEU A 1 70 ? 5.98616 1.24963 5.71394 1.000 22.67487 64 LEU A O 1
ATOM 498 N N . ARG A 1 71 ? 5.73593 3.15299 6.90478 1.000 23.78532 65 ARG A N 1
ATOM 499 C CA . ARG A 1 71 ? 4.39526 3.41829 6.38779 1.000 20.55426 65 ARG A CA 1
ATOM 500 C C . ARG A 1 71 ? 4.39136 3.47875 4.86983 1.000 20.25543 65 ARG A C 1
ATOM 501 O O . ARG A 1 71 ? 3.47591 2.95794 4.22392 1.000 23.97963 65 ARG A O 1
ATOM 509 N N . GLN A 1 72 ? 5.40191 4.12095 4.29326 1.000 24.89964 66 GLN A N 1
ATOM 510 C CA . GLN A 1 72 ? 5.45682 4.28074 2.84610 1.000 26.37485 66 GLN A CA 1
ATOM 511 C C . GLN A 1 72 ? 5.69678 2.96329 2.12639 1.000 24.15228 66 GLN A C 1
ATOM 512 O O . GLN A 1 72 ? 5.40092 2.86868 0.92989 1.000 29.39999 66 GLN A O 1
ATOM 518 N N . LEU A 1 73 ? 6.20891 1.94175 2.81588 1.000 24.36233 67 LEU A N 1
ATOM 519 C CA . LEU A 1 73 ? 6.61145 0.70684 2.15544 1.000 22.03990 67 LEU A CA 1
ATOM 520 C C . LEU A 1 73 ? 5.73078 -0.48408 2.48232 1.000 21.41520 67 LEU A C 1
ATOM 521 O O . LEU A 1 73 ? 5.78787 -1.49081 1.76249 1.000 21.12899 67 LEU A O 1
ATOM 526 N N . ALA A 1 74 ? 4.91437 -0.39437 3.53184 1.000 22.15239 68 ALA A N 1
ATOM 527 C CA . ALA A 1 74 ? 4.18196 -1.53893 4.04773 1.000 20.92905 68 ALA A CA 1
ATOM 528 C C . ALA A 1 74 ? 2.90979 -1.86762 3.27468 1.000 22.75692 68 ALA A C 1
ATOM 529 O O . ALA A 1 74 ? 2.31744 -2.91696 3.53552 1.000 19.66031 68 ALA A O 1
ATOM 531 N N . GLY A 1 75 ? 2.48446 -1.02836 2.32505 1.000 20.62809 69 GLY A N 1
ATOM 532 C CA . GLY A 1 75 ? 1.24728 -1.31696 1.61264 1.000 21.59093 69 GLY A CA 1
ATOM 533 C C . GLY A 1 75 ? 0.07082 -1.47957 2.55685 1.000 18.06899 69 GLY A C 1
ATOM 534 O O . GLY A 1 75 ? -0.16452 -0.65725 3.45309 1.000 23.37679 69 GLY A O 1
ATOM 535 N N . ASN A 1 76 ? -0.68501 -2.55988 2.35399 1.000 19.84345 70 ASN A N 1
ATOM 536 C CA . ASN A 1 76 ? -1.77862 -2.94643 3.23427 1.000 20.36682 70 ASN A CA 1
ATOM 537 C C . ASN A 1 76 ? -1.41983 -4.13620 4.11430 1.000 16.73953 70 ASN A C 1
ATOM 538 O O . ASN A 1 76 ? -2.31080 -4.76660 4.69397 1.000 23.30330 70 ASN A O 1
ATOM 543 N N . ASN A 1 77 ? -0.13038 -4.43726 4.24748 1.000 17.62372 71 ASN A N 1
ATOM 544 C CA . ASN A 1 77 ? 0.29365 -5.60978 4.99212 1.000 20.44545 71 ASN A CA 1
ATOM 545 C C . ASN A 1 77 ? 0.24213 -5.41530 6.49908 1.000 16.19286 71 ASN A C 1
ATOM 546 O O . ASN A 1 77 ? 0.16169 -6.41113 7.22923 1.000 20.52025 71 ASN A O 1
ATOM 551 N N . ALA A 1 78 ? 0.29455 -4.17641 6.98818 1.000 17.76835 72 ALA A N 1
ATOM 552 C CA . ALA A 1 78 ? 0.56155 -3.94291 8.40567 1.000 15.36821 72 ALA A CA 1
ATOM 553 C C . ALA A 1 78 ? -0.45485 -2.99771 9.03345 1.000 17.86128 72 ALA A C 1
ATOM 554 O O . ALA A 1 78 ? -0.96292 -2.06801 8.39954 1.000 18.87636 72 ALA A O 1
ATOM 556 N N . ILE A 1 79 ? -0.71373 -3.24691 10.31454 1.000 18.74076 73 ILE A N 1
ATOM 557 C CA . ILE A 1 79 ? -1.37780 -2.31955 11.22040 1.000 16.70214 73 ILE A CA 1
ATOM 558 C C . ILE A 1 79 ? -0.28737 -1.65512 12.05271 1.000 18.41398 73 ILE A C 1
ATOM 559 O O . ILE A 1 79 ? 0.58892 -2.34186 12.58271 1.000 22.65648 73 ILE A O 1
ATOM 564 N N . PHE A 1 80 ? -0.32665 -0.33404 12.16947 1.000 16.30898 74 PHE A N 1
ATOM 565 C CA . PHE A 1 80 ? 0.68220 0.39002 12.93117 1.000 16.50147 74 PHE A CA 1
ATOM 566 C C . PHE A 1 80 ? 0.12171 0.88838 14.26093 1.000 16.67707 74 PHE A C 1
ATOM 567 O O . PHE A 1 80 ? -1.02462 1.35360 14.32838 1.000 16.66007 74 PHE A O 1
ATOM 575 N N . ILE A 1 81 ? 0.94216 0.78869 15.31195 1.000 15.66945 75 ILE A N 1
ATOM 576 C CA . ILE A 1 81 ? 0.66022 1.34041 16.63889 1.000 17.05418 75 ILE A CA 1
ATOM 577 C C . ILE A 1 81 ? 1.76313 2.32285 17.00744 1.000 16.34617 75 ILE A C 1
ATOM 578 O O . ILE A 1 81 ? 2.94685 1.99070 16.90684 1.000 19.69646 75 ILE A O 1
ATOM 583 N N . SER A 1 82 ? 1.38566 3.51412 17.45723 1.000 18.23777 76 SER A N 1
ATOM 584 C CA . SER A 1 82 ? 2.35130 4.45411 18.02533 1.000 19.16680 76 SER A CA 1
ATOM 585 C C . SER A 1 82 ? 1.96927 4.74840 19.46372 1.000 19.91039 76 SER A C 1
ATOM 586 O O . SER A 1 82 ? 1.10990 5.61284 19.71680 1.000 25.11473 76 SER A O 1
ATOM 589 N N . PRO A 1 83 ? 2.55732 4.05393 20.43214 1.000 18.11038 77 PRO A N 1
ATOM 590 C CA . PRO A 1 83 ? 2.18454 4.27012 21.83179 1.000 20.60776 77 PRO A CA 1
ATOM 591 C C . PRO A 1 83 ? 2.87991 5.48521 22.41606 1.000 22.41551 77 PRO A C 1
ATOM 592 O O . PRO A 1 83 ? 3.96841 5.86961 21.98723 1.000 23.86814 77 PRO A O 1
ATOM 596 N N . ASN A 1 84 ? 2.23333 6.09352 23.41400 1.000 24.38402 78 ASN A N 1
ATOM 597 C CA . ASN A 1 84 ? 2.74916 7.30375 24.04428 1.000 24.64634 78 ASN A CA 1
ATOM 598 C C . ASN A 1 84 ? 3.40591 6.98185 25.38478 1.000 27.25199 78 ASN A C 1
ATOM 599 O O . ASN A 1 84 ? 2.81093 6.31212 26.23269 1.000 23.86191 78 ASN A O 1
ATOM 604 N N . GLY A 1 85 ? 4.63634 7.45756 25.56577 1.000 26.69830 79 GLY A N 1
ATOM 605 C CA . GLY A 1 85 ? 5.37398 7.20386 26.78901 1.000 29.14308 79 GLY A CA 1
ATOM 606 C C . GLY A 1 85 ? 5.06831 8.22350 27.87485 1.000 31.88222 79 GLY A C 1
ATOM 607 O O . GLY A 1 85 ? 4.86263 9.40382 27.60111 1.000 36.59823 79 GLY A O 1
ATOM 608 N N . ILE A 1 86 ? 5.03862 7.73906 29.11756 1.000 33.68022 80 ILE A N 1
ATOM 609 C CA . ILE A 1 86 ? 4.92162 8.61707 30.27331 1.000 31.18271 80 ILE A CA 1
ATOM 610 C C . ILE A 1 86 ? 6.19273 9.44134 30.39491 1.000 30.14324 80 ILE A C 1
ATOM 611 O O . ILE A 1 86 ? 7.30302 8.92724 30.21133 1.000 33.68270 80 ILE A O 1
ATOM 616 N N . ASN A 1 87 ? 6.03439 10.73626 30.68266 1.000 33.99216 81 ASN A N 1
ATOM 617 C CA . ASN A 1 87 ? 7.14598 11.68454 30.76256 1.000 36.26621 81 ASN A CA 1
ATOM 618 C C . ASN A 1 87 ? 7.93120 11.77351 29.46185 1.000 32.90637 81 ASN A C 1
ATOM 619 O O . ASN A 1 87 ? 9.11835 12.11759 29.48004 1.000 33.97283 81 ASN A O 1
ATOM 624 N N . ASN A 1 88 ? 7.28707 11.46017 28.33371 1.000 28.85156 82 ASN A N 1
ATOM 625 C CA . ASN A 1 88 ? 7.91421 11.48347 27.00787 1.000 30.44063 82 ASN A CA 1
ATOM 626 C C . ASN A 1 88 ? 9.07888 10.50584 26.90193 1.000 29.32940 82 ASN A C 1
ATOM 627 O O . ASN A 1 88 ? 10.04159 10.75083 26.17391 1.000 33.16015 82 ASN A O 1
ATOM 632 N N . GLY A 1 89 ? 9.00845 9.39136 27.61810 1.000 28.80432 83 GLY A N 1
ATOM 633 C CA . GLY A 1 89 ? 10.08994 8.42983 27.56068 1.000 27.42732 83 GLY A CA 1
ATOM 634 C C . GLY A 1 89 ? 9.61440 7.01522 27.79340 1.000 25.46030 83 GLY A C 1
ATOM 635 O O . GLY A 1 89 ? 8.40867 6.76909 27.87051 1.000 26.47101 83 GLY A O 1
ATOM 636 N N . TRP A 1 90 ? 10.54977 6.08009 27.93027 1.000 27.79834 84 TRP A N 1
ATOM 637 C CA . TRP A 1 90 ? 10.23312 4.66727 28.11833 1.000 26.92446 84 TRP A CA 1
ATOM 638 C C . TRP A 1 90 ? 11.00979 4.09885 29.29389 1.000 28.82673 84 TRP A C 1
ATOM 639 O O . TRP A 1 90 ? 11.68002 3.06985 29.18946 1.000 27.09984 84 TRP A O 1
ATOM 650 N N . ALA A 1 91 ? 10.91278 4.76419 30.44977 1.000 31.62948 85 ALA A N 1
ATOM 651 C CA . ALA A 1 91 ? 11.67791 4.32388 31.61322 1.000 34.65436 85 ALA A CA 1
ATOM 652 C C . ALA A 1 91 ? 11.30998 2.90508 32.02689 1.000 35.10232 85 ALA A C 1
ATOM 653 O O . ALA A 1 91 ? 12.17024 2.16119 32.51382 1.000 38.97873 85 ALA A O 1
ATOM 655 N N . ASN A 1 92 ? 10.04276 2.51552 31.85021 1.000 31.65066 86 ASN A N 1
ATOM 656 C CA . ASN A 1 92 ? 9.61493 1.13065 32.04196 1.000 30.77992 86 ASN A CA 1
ATOM 657 C C . ASN A 1 92 ? 9.84394 0.66071 33.48129 1.000 34.62305 86 ASN A C 1
ATOM 658 O O . ASN A 1 92 ? 10.25835 -0.47295 33.72514 1.000 35.30119 86 ASN A O 1
ATOM 663 N N . ASP A 1 93 ? 9.56007 1.53651 34.44212 1.000 39.43030 87 ASP A N 1
ATOM 664 C CA . ASP A 1 93 ? 9.76661 1.21531 35.85186 1.000 42.59015 87 ASP A CA 1
ATOM 665 C C . ASP A 1 93 ? 8.97741 -0.02376 36.25375 1.000 45.71952 87 ASP A C 1
ATOM 666 O O . ASP A 1 93 ? 7.74791 -0.04820 36.14319 1.000 48.33521 87 ASP A O 1
ATOM 671 N N . GLY A 1 94 ? 9.68397 -1.04623 36.73593 1.000 43.54139 88 GLY A N 1
ATOM 672 C CA . GLY A 1 94 ? 9.02907 -2.26782 37.16841 1.000 39.28595 88 GLY A CA 1
ATOM 673 C C . GLY A 1 94 ? 8.26230 -2.98121 36.08208 1.000 37.09963 88 GLY A C 1
ATOM 674 O O . GLY A 1 94 ? 7.38329 -3.79609 36.38271 1.000 39.77957 88 GLY A O 1
ATOM 675 N N . GLY A 1 95 ? 8.56983 -2.69243 34.82198 1.000 31.58401 89 GLY A N 1
ATOM 676 C CA . GLY A 1 95 ? 7.87666 -3.27343 33.68988 1.000 30.04079 89 GLY A CA 1
ATOM 677 C C . GLY A 1 95 ? 6.59265 -2.58879 33.27614 1.000 25.88293 89 GLY A C 1
ATOM 678 O O . GLY A 1 95 ? 5.85107 -3.15419 32.46408 1.000 31.82225 89 GLY A O 1
ATOM 679 N N . ARG A 1 96 ? 6.32258 -1.37642 33.77276 1.000 32.50491 90 ARG A N 1
ATOM 680 C CA . ARG A 1 96 ? 5.02152 -0.74967 33.53776 1.000 31.47966 90 ARG A CA 1
ATOM 681 C C . ARG A 1 96 ? 4.78841 -0.44845 32.06293 1.000 30.90904 90 ARG A C 1
ATOM 682 O O . ARG A 1 96 ? 3.63446 -0.40253 31.62842 1.000 32.47824 90 ARG A O 1
ATOM 690 N N . ASP A 1 97 ? 5.85879 -0.22310 31.29711 1.000 28.02175 91 ASP A N 1
ATOM 691 C CA . ASP A 1 97 ? 5.70995 0.01564 29.86343 1.000 24.18340 91 ASP A CA 1
ATOM 692 C C . ASP A 1 97 ? 5.55918 -1.28507 29.09222 1.000 27.25722 91 ASP A C 1
ATOM 693 O O . ASP A 1 97 ? 4.84930 -1.31973 28.08093 1.000 27.39450 91 ASP A O 1
ATOM 698 N N . VAL A 1 98 ? 6.19877 -2.36395 29.54747 1.000 27.06422 92 VAL A N 1
ATOM 699 C CA . VAL A 1 98 ? 5.88760 -3.67041 28.98095 1.000 24.15307 92 VAL A CA 1
ATOM 700 C C . VAL A 1 98 ? 4.42407 -4.02088 29.23365 1.000 25.29648 92 VAL A C 1
ATOM 701 O O . VAL A 1 98 ? 3.73357 -4.53074 28.34161 1.000 23.88377 92 VAL A O 1
ATOM 705 N N . ASN A 1 99 ? 3.92309 -3.73798 30.44645 1.000 26.75356 93 ASN A N 1
ATOM 706 C CA . ASN A 1 99 ? 2.51241 -3.98576 30.76296 1.000 26.59096 93 ASN A CA 1
ATOM 707 C C . ASN A 1 99 ? 1.58781 -3.14800 29.88932 1.000 28.10923 93 ASN A C 1
ATOM 708 O O . ASN A 1 99 ? 0.49979 -3.60295 29.51418 1.000 31.54214 93 ASN A O 1
ATOM 713 N N . PHE A 1 100 ? 1.99055 -1.91072 29.58341 1.000 27.24352 94 PHE A N 1
ATOM 714 C CA . PHE A 1 100 ? 1.23099 -1.06828 28.66139 1.000 23.49538 94 PHE A CA 1
ATOM 715 C C . PHE A 1 100 ? 1.10539 -1.73959 27.29744 1.000 21.46888 94 PHE A C 1
ATOM 716 O O . PHE A 1 100 ? 0.01106 -1.80950 26.72698 1.000 22.69757 94 PHE A O 1
ATOM 724 N N . ILE A 1 101 ? 2.21209 -2.28493 26.78249 1.000 18.39514 95 ILE A N 1
ATOM 725 C CA . ILE A 1 101 ? 2.16186 -2.98095 25.49836 1.000 20.35246 95 ILE A CA 1
ATOM 726 C C . ILE A 1 101 ? 1.30091 -4.23387 25.60762 1.000 20.67080 95 ILE A C 1
ATOM 727 O O . ILE A 1 101 ? 0.57291 -4.57682 24.66925 1.000 22.76267 95 ILE A O 1
ATOM 732 N N . ASP A 1 102 ? 1.34219 -4.92016 26.75950 1.000 21.78633 96 ASP A N 1
ATOM 733 C CA . ASP A 1 102 ? 0.46128 -6.06177 26.96449 1.000 23.90091 96 ASP A CA 1
ATOM 734 C C . ASP A 1 102 ? -0.99195 -5.65557 26.82029 1.000 22.58823 96 ASP A C 1
ATOM 735 O O . ASP A 1 102 ? -1.80950 -6.41997 26.29535 1.000 23.78726 96 ASP A O 1
ATOM 740 N N . ALA A 1 103 ? -1.33477 -4.45612 27.30119 1.000 21.84051 97 ALA A N 1
ATOM 741 C CA . ALA A 1 103 ? -2.72283 -4.01194 27.28093 1.000 21.25546 97 ALA A CA 1
ATOM 742 C C . ALA A 1 103 ? -3.16931 -3.70897 25.85678 1.000 22.28741 97 ALA A C 1
ATOM 743 O O . ALA A 1 103 ? -4.27520 -4.08992 25.44850 1.000 24.05324 97 ALA A O 1
ATOM 745 N N . ILE A 1 104 ? -2.32871 -3.01009 25.09920 1.000 22.80967 98 ILE A N 1
ATOM 746 C CA . ILE A 1 104 ? -2.62896 -2.76085 23.68995 1.000 20.54807 98 ILE A CA 1
ATOM 747 C C . ILE A 1 104 ? -2.82996 -4.07422 22.94841 1.000 22.42827 98 ILE A C 1
ATOM 748 O O . ILE A 1 104 ? -3.81324 -4.25051 22.22248 1.000 21.26723 98 ILE A O 1
ATOM 753 N N . LEU A 1 105 ? -1.88603 -5.00564 23.10635 1.000 20.07374 99 LEU A N 1
ATOM 754 C CA . LEU A 1 105 ? -1.97103 -6.29586 22.42439 1.000 21.44107 99 LEU A CA 1
ATOM 755 C C . LEU A 1 105 ? -3.29913 -6.98467 22.70711 1.000 22.71156 99 LEU A C 1
ATOM 756 O O . LEU A 1 105 ? -3.98175 -7.43790 21.78427 1.000 24.39962 99 LEU A O 1
ATOM 761 N N . GLN A 1 106 ? -3.66728 -7.10140 23.98630 1.000 21.75024 100 GLN A N 1
ATOM 762 C CA . GLN A 1 106 ? -4.94118 -7.73006 24.33308 1.000 23.04343 100 GLN A CA 1
ATOM 763 C C . GLN A 1 106 ? -6.10003 -7.04287 23.62691 1.000 23.01692 100 GLN A C 1
ATOM 764 O O . GLN A 1 106 ? -7.02788 -7.70299 23.14095 1.000 28.21731 100 GLN A O 1
ATOM 770 N N . GLN A 1 107 ? -6.04895 -5.71852 23.52965 1.000 22.59993 101 GLN A N 1
ATOM 771 C CA . GLN A 1 107 ? -7.16214 -4.98834 22.93993 1.000 19.37892 101 GLN A CA 1
ATOM 772 C C . GLN A 1 107 ? -7.20615 -5.16376 21.42316 1.000 22.39654 101 GLN A C 1
ATOM 773 O O . GLN A 1 107 ? -8.24293 -5.54400 20.86642 1.000 27.00601 101 GLN A O 1
ATOM 779 N N . VAL A 1 108 ? -6.09190 -4.90352 20.73289 1.000 18.85401 102 VAL A N 1
ATOM 780 C CA . VAL A 1 108 ? -6.16470 -4.92204 19.27113 1.000 18.49290 102 VAL A CA 1
ATOM 781 C C . VAL A 1 108 ? -6.28685 -6.34278 18.73483 1.000 21.39655 102 VAL A C 1
ATOM 782 O O . VAL A 1 108 ? -6.86995 -6.55277 17.66446 1.000 22.27403 102 VAL A O 1
ATOM 786 N N . ARG A 1 109 ? -5.77009 -7.34570 19.45451 1.000 20.81673 103 ARG A N 1
ATOM 787 C CA . ARG A 1 109 ? -5.94498 -8.71525 18.97642 1.000 21.76477 103 ARG A CA 1
ATOM 788 C C . ARG A 1 109 ? -7.41100 -9.12343 18.99316 1.000 23.86479 103 ARG A C 1
ATOM 789 O O . ARG A 1 109 ? -7.83557 -9.93775 18.16629 1.000 24.71311 103 ARG A O 1
ATOM 797 N N . SER A 1 110 ? -8.20107 -8.55671 19.91125 1.000 22.78470 104 SER A N 1
ATOM 798 C CA . SER A 1 110 ? -9.62082 -8.87607 19.97809 1.000 23.26764 104 SER A CA 1
ATOM 799 C C . SER A 1 110 ? -10.44859 -8.08281 18.97429 1.000 22.80780 104 SER A C 1
ATOM 800 O O . SER A 1 110 ? -11.56903 -8.50155 18.65576 1.000 24.86511 104 SER A O 1
ATOM 803 N N . GLN A 1 111 ? -9.92457 -6.96352 18.47065 1.000 24.34377 105 GLN A N 1
ATOM 804 C CA . GLN A 1 111 ? -10.63058 -6.09022 17.53639 1.000 20.47008 105 GLN A CA 1
ATOM 805 C C . GLN A 1 111 ? -10.24594 -6.29915 16.08279 1.000 21.19022 105 GLN A C 1
ATOM 806 O O . GLN A 1 111 ? -11.07474 -6.06324 15.20001 1.000 23.14321 105 GLN A O 1
ATOM 812 N N . LEU A 1 112 ? -8.99380 -6.65463 15.80789 1.000 17.98289 106 LEU A N 1
ATOM 813 C CA . LEU A 1 112 ? -8.45242 -6.62545 14.45733 1.000 19.99599 106 LEU A CA 1
ATOM 814 C C . LEU A 1 112 ? -7.91068 -7.99112 14.07002 1.000 17.02567 106 LEU A C 1
ATOM 815 O O . LEU A 1 112 ? -7.64649 -8.84485 14.91842 1.000 21.88939 106 LEU A O 1
ATOM 820 N N . CYS A 1 113 ? -7.73172 -8.18042 12.76788 1.000 17.58833 107 CYS A N 1
ATOM 821 C CA . CYS A 1 113 ? -7.21175 -9.43605 12.23273 1.000 19.96448 107 CYS A CA 1
ATOM 822 C C . CYS A 1 113 ? -5.69563 -9.32757 12.16288 1.000 20.39805 107 CYS A C 1
ATOM 823 O O . CYS A 1 113 ? -5.14733 -8.70394 11.25429 1.000 19.72139 107 CYS A O 1
ATOM 826 N N . ILE A 1 114 ? -5.02408 -9.95803 13.11685 1.000 18.59483 108 ILE A N 1
ATOM 827 C CA . ILE A 1 114 ? -3.57281 -9.91978 13.23115 1.000 19.46676 108 ILE A CA 1
ATOM 828 C C . ILE A 1 114 ? -3.04528 -11.34406 13.11684 1.000 22.57817 108 ILE A C 1
ATOM 829 O O . ILE A 1 114 ? -3.67930 -12.29148 13.59645 1.000 24.67827 108 ILE A O 1
ATOM 834 N N . ASN A 1 115 ? -1.91644 -11.49915 12.42918 1.000 20.94809 109 ASN A N 1
ATOM 835 C CA . ASN A 1 115 ? -1.17078 -12.75318 12.41676 1.000 21.58957 109 ASN A CA 1
ATOM 836 C C . ASN A 1 115 ? -0.23328 -12.74216 13.62203 1.000 19.66492 109 ASN A C 1
ATOM 837 O O . ASN A 1 115 ? 0.71063 -11.94289 13.67337 1.000 22.12168 109 ASN A O 1
ATOM 842 N N . ASP A 1 116 ? -0.48294 -13.64043 14.58967 1.000 21.67127 110 ASP A N 1
ATOM 843 C CA . ASP A 1 116 ? 0.26291 -13.61400 15.84503 1.000 22.67761 110 ASP A CA 1
ATOM 844 C C . ASP A 1 116 ? 1.74204 -13.91015 15.64720 1.000 22.78814 110 ASP A C 1
ATOM 845 O O . ASP A 1 116 ? 2.54453 -13.63703 16.54594 1.000 24.43004 110 ASP A O 1
ATOM 850 N N . SER A 1 117 ? 2.11915 -14.47233 14.50385 1.000 23.84598 111 SER A N 1
ATOM 851 C CA . SER A 1 117 ? 3.51860 -14.72477 14.20264 1.000 21.28791 111 SER A CA 1
ATOM 852 C C . SER A 1 117 ? 4.19068 -13.54035 13.51208 1.000 20.38760 111 SER A C 1
ATOM 853 O O . SER A 1 117 ? 5.36424 -13.64759 13.15178 1.000 24.65296 111 SER A O 1
ATOM 856 N N . GLN A 1 118 ? 3.50158 -12.40102 13.36805 1.000 20.57874 112 GLN A N 1
ATOM 857 C CA A GLN A 1 118 ? 4.04266 -11.24743 12.64671 0.461 18.71999 112 GLN A CA 1
ATOM 858 C CA B GLN A 1 118 ? 4.00914 -11.24398 12.63619 0.539 19.99562 112 GLN A CA 1
ATOM 859 C C . GLN A 1 118 ? 3.85042 -9.96408 13.45168 1.000 18.46614 112 GLN A C 1
ATOM 860 O O . GLN A 1 118 ? 3.32426 -8.95582 12.96649 1.000 19.02991 112 GLN A O 1
ATOM 871 N N . ILE A 1 119 ? 4.30101 -9.97862 14.70635 1.000 16.38090 113 ILE A N 1
ATOM 872 C CA . ILE A 1 119 ? 4.22743 -8.81519 15.59410 1.000 17.95835 113 ILE A CA 1
ATOM 873 C C . ILE A 1 119 ? 5.64420 -8.29378 15.84050 1.000 16.69294 113 ILE A C 1
ATOM 874 O O . ILE A 1 119 ? 6.54633 -9.07460 16.16570 1.000 18.71180 113 ILE A O 1
ATOM 879 N N . PHE A 1 120 ? 5.83564 -6.97741 15.70685 1.000 14.87045 114 PHE A N 1
ATOM 880 C CA . PHE A 1 120 ? 7.16733 -6.39003 15.61176 1.000 13.60348 114 PHE A CA 1
ATOM 881 C C . PHE A 1 120 ? 7.22884 -5.08115 16.38636 1.000 13.72825 114 PHE A C 1
ATOM 882 O O . PHE A 1 120 ? 6.21746 -4.42864 16.62071 1.000 17.31935 114 PHE A O 1
ATOM 890 N N . ALA A 1 121 ? 8.44611 -4.67197 16.73073 1.000 15.76177 115 ALA A N 1
ATOM 891 C CA . ALA A 1 121 ? 8.64854 -3.42310 17.43748 1.000 14.19755 115 ALA A CA 1
ATOM 892 C C . ALA A 1 121 ? 9.92994 -2.76416 16.95780 1.000 14.72151 115 ALA A C 1
ATOM 893 O O . ALA A 1 121 ? 10.96441 -3.42446 16.83290 1.000 18.36716 115 ALA A O 1
ATOM 895 N N . THR A 1 122 ? 9.86004 -1.45808 16.70791 1.000 16.33215 116 THR A N 1
ATOM 896 C CA . THR A 1 122 ? 11.02808 -0.67339 16.32829 1.000 13.07793 116 THR A CA 1
ATOM 897 C C . THR A 1 122 ? 10.93310 0.68883 16.99879 1.000 13.06250 116 THR A C 1
ATOM 898 O O . THR A 1 122 ? 9.84341 1.14657 17.33888 1.000 17.83938 116 THR A O 1
ATOM 902 N N . GLY A 1 123 ? 12.07919 1.33024 17.18512 1.000 19.19389 117 GLY A N 1
ATOM 903 C CA . GLY A 1 123 ? 12.09091 2.67303 17.73859 1.000 18.62418 117 GLY A CA 1
ATOM 904 C C . GLY A 1 123 ? 13.49561 3.22533 17.76536 1.000 15.98916 117 GLY A C 1
ATOM 905 O O . GLY A 1 123 ? 14.48083 2.49103 17.64669 1.000 20.02945 117 GLY A O 1
ATOM 906 N N . PHE A 1 124 ? 13.56856 4.53883 17.95634 1.000 16.84824 118 PHE A N 1
ATOM 907 C CA . PHE A 1 124 ? 14.82528 5.27655 17.95182 1.000 18.58476 118 PHE A CA 1
ATOM 908 C C . PHE A 1 124 ? 15.18573 5.72995 19.36189 1.000 19.68604 118 PHE A C 1
ATOM 909 O O . PHE A 1 124 ? 14.33758 6.24841 20.08895 1.000 22.59750 118 PHE A O 1
ATOM 917 N N . SER A 1 125 ? 16.46081 5.55560 19.72967 1.000 18.61583 119 SER A N 1
ATOM 918 C CA . SER A 1 125 ? 16.99075 5.99443 21.02310 1.000 20.11204 119 SER A CA 1
ATOM 919 C C . SER A 1 125 ? 16.21212 5.37996 22.19214 1.000 21.70540 119 SER A C 1
ATOM 920 O O . SER A 1 125 ? 16.27883 4.16492 22.39754 1.000 20.21222 119 SER A O 1
ATOM 923 N N . PHE A 1 126 ? 15.48639 6.19139 22.97711 1.000 22.19578 120 PHE A N 1
ATOM 924 C CA . PHE A 1 126 ? 14.67170 5.61739 24.05182 1.000 24.58402 120 PHE A CA 1
ATOM 925 C C . PHE A 1 126 ? 13.68749 4.59118 23.50406 1.000 20.69972 120 PHE A C 1
ATOM 926 O O . PHE A 1 126 ? 13.41399 3.57946 24.15978 1.000 26.77335 120 PHE A O 1
ATOM 934 N N . GLY A 1 127 ? 13.17218 4.81738 22.29164 1.000 21.55426 121 GLY A N 1
ATOM 935 C CA . GLY A 1 127 ? 12.30476 3.83348 21.67155 1.000 23.24634 121 GLY A CA 1
ATOM 936 C C . GLY A 1 127 ? 13.04263 2.58773 21.22180 1.000 21.86195 121 GLY A C 1
ATOM 937 O O . GLY A 1 127 ? 12.45417 1.50622 21.16526 1.000 21.80266 121 GLY A O 1
ATOM 938 N N . GLY A 1 128 ? 14.33907 2.71623 20.92583 1.000 20.36305 122 GLY A N 1
ATOM 939 C CA . GLY A 1 128 ? 15.16989 1.54381 20.70967 1.000 21.17379 122 GLY A CA 1
ATOM 940 C C . GLY A 1 128 ? 15.43094 0.77951 21.99332 1.000 22.47031 122 GLY A C 1
ATOM 941 O O . GLY A 1 128 ? 15.43331 -0.45402 22.00502 1.000 24.96761 122 GLY A O 1
ATOM 942 N N . GLY A 1 129 ? 15.65097 1.49765 23.09196 1.000 20.49544 123 GLY A N 1
ATOM 943 C CA . GLY A 1 129 ? 15.74645 0.83139 24.38973 1.000 20.42355 123 GLY A CA 1
ATOM 944 C C . GLY A 1 129 ? 14.47232 0.08796 24.74962 1.000 22.84265 123 GLY A C 1
ATOM 945 O O . GLY A 1 129 ? 14.51645 -1.03327 25.26277 1.000 21.28340 123 GLY A O 1
ATOM 946 N N . MET A 1 130 ? 13.31812 0.69580 24.47061 1.000 20.95808 124 MET A N 1
ATOM 947 C CA . MET A 1 130 ? 12.05140 0.02915 24.74421 1.000 20.99524 124 MET A CA 1
ATOM 948 C C . MET A 1 130 ? 11.83726 -1.17508 23.82954 1.000 22.73191 124 MET A C 1
ATOM 949 O O . MET A 1 130 ? 11.30446 -2.19792 24.27117 1.000 21.18689 124 MET A O 1
ATOM 954 N N . SER A 1 131 ? 12.20308 -1.07178 22.54671 1.000 19.12983 125 SER A N 1
ATOM 955 C CA . SER A 1 131 ? 12.14064 -2.25355 21.68873 1.000 17.90157 125 SER A CA 1
ATOM 956 C C . SER A 1 131 ? 12.99362 -3.38048 22.26017 1.000 20.54145 125 SER A C 1
ATOM 957 O O . SER A 1 131 ? 12.57171 -4.53961 22.29336 1.000 20.37976 125 SER A O 1
ATOM 960 N N . TYR A 1 132 ? 14.20737 -3.04965 22.71024 1.000 23.51697 126 TYR A N 1
ATOM 961 C CA . TYR A 1 132 ? 15.06608 -4.02442 23.38173 1.000 18.86803 126 TYR A CA 1
ATOM 962 C C . TYR A 1 132 ? 14.38344 -4.61755 24.60811 1.000 20.46074 126 TYR A C 1
ATOM 963 O O . TYR A 1 132 ? 14.41956 -5.83551 24.82013 1.000 20.99819 126 TYR A O 1
ATOM 972 N N . ALA A 1 133 ? 13.72851 -3.77920 25.41348 1.000 24.05764 127 ALA A N 1
ATOM 973 C CA . ALA A 1 133 ? 13.06309 -4.30092 26.60411 1.000 26.62251 127 ALA A CA 1
ATOM 974 C C . ALA A 1 133 ? 11.94478 -5.27296 26.23698 1.000 29.30693 127 ALA A C 1
ATOM 975 O O . ALA A 1 133 ? 11.68960 -6.23341 26.97549 1.000 31.39056 127 ALA A O 1
ATOM 977 N N . LEU A 1 134 ? 11.29757 -5.06243 25.08410 1.000 27.56891 128 LEU A N 1
ATOM 978 C CA . LEU A 1 134 ? 10.25657 -5.98563 24.63599 1.000 22.67091 128 LEU A CA 1
ATOM 979 C C . LEU A 1 134 ? 10.85936 -7.27692 24.10613 1.000 23.41501 128 LEU A C 1
ATOM 980 O O . LEU A 1 134 ? 10.28545 -8.35519 24.28956 1.000 24.61278 128 LEU A O 1
ATOM 985 N N . GLY A 1 135 ? 12.01130 -7.18764 23.43224 1.000 19.92482 129 GLY A N 1
ATOM 986 C CA . GLY A 1 135 ? 12.70010 -8.39386 23.01865 1.000 19.53923 129 GLY A CA 1
ATOM 987 C C . GLY A 1 135 ? 13.20809 -9.19887 24.19550 1.000 23.46400 129 GLY A C 1
ATOM 988 O O . GLY A 1 135 ? 13.28589 -10.42740 24.12679 1.000 24.58592 129 GLY A O 1
ATOM 989 N N . CYS A 1 136 ? 13.54747 -8.52527 25.28951 1.000 22.82361 130 CYS A N 1
ATOM 990 C CA . CYS A 1 136 ? 13.99236 -9.23809 26.48379 1.000 25.22365 130 CYS A CA 1
ATOM 991 C C . CYS A 1 136 ? 12.83460 -9.95233 27.17442 1.000 26.59397 130 CYS A C 1
ATOM 992 O O . CYS A 1 136 ? 12.95281 -11.12193 27.56007 1.000 30.79781 130 CYS A O 1
ATOM 995 N N . ALA A 1 137 ? 11.70943 -9.26052 27.35432 1.000 27.86685 131 ALA A N 1
ATOM 996 C CA . ALA A 1 137 ? 10.63470 -9.75932 28.20311 1.000 31.32064 131 ALA A CA 1
ATOM 997 C C . ALA A 1 137 ? 9.49639 -10.41721 27.44269 1.000 30.61831 131 ALA A C 1
ATOM 998 O O . ALA A 1 137 ? 8.70173 -11.13997 28.05495 1.000 33.90369 131 ALA A O 1
ATOM 1000 N N . ARG A 1 138 ? 9.39229 -10.18697 26.13879 1.000 27.43848 132 ARG A N 1
ATOM 1001 C CA . ARG A 1 138 ? 8.23165 -10.61373 25.36608 1.000 27.40689 132 ARG A CA 1
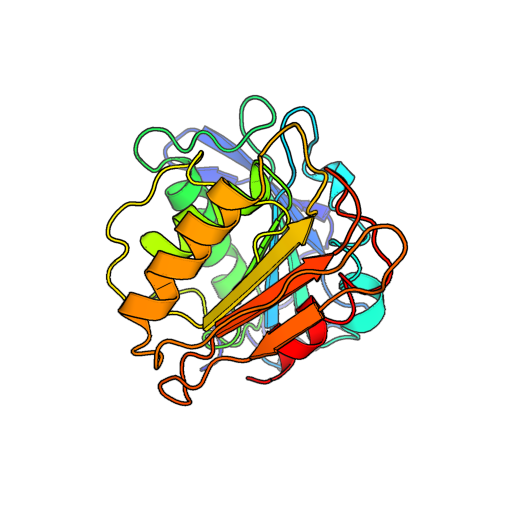ATOM 1002 C C . ARG A 1 138 ? 8.67925 -11.28329 24.07688 1.000 26.22557 132 ARG A C 1
ATOM 1003 O O . ARG A 1 138 ? 8.11680 -11.05596 22.99760 1.000 26.83429 132 ARG A O 1
ATOM 1011 N N . ALA A 1 139 ? 9.72206 -12.11733 24.18029 1.000 29.32611 133 ALA A N 1
ATOM 1012 C CA . ALA A 1 139 ? 10.16363 -12.90232 23.03644 1.000 28.91913 133 ALA A CA 1
ATOM 1013 C C . ALA A 1 139 ? 9.10375 -13.90268 22.59848 1.000 30.67770 133 ALA A C 1
ATOM 1014 O O . ALA A 1 139 ? 9.15723 -14.39484 21.46487 1.000 29.42500 133 ALA A O 1
ATOM 1016 N N . ASN A 1 140 ? 8.12462 -14.18410 23.45867 1.000 29.67519 134 ASN A N 1
ATOM 1017 C CA . ASN A 1 140 ? 7.00087 -15.01617 23.05478 1.000 32.60094 134 ASN A CA 1
ATOM 1018 C C . ASN A 1 140 ? 6.07613 -14.27687 22.09659 1.000 32.76959 134 ASN A C 1
ATOM 1019 O O . ASN A 1 140 ? 5.50285 -14.89378 21.19221 1.000 37.41955 134 ASN A O 1
ATOM 1024 N N . VAL A 1 141 ? 5.93014 -12.96625 22.26762 1.000 30.49122 135 VAL A N 1
ATOM 1025 C CA . VAL A 1 141 ? 5.00160 -12.17937 21.46244 1.000 25.46807 135 VAL A CA 1
ATOM 1026 C C . VAL A 1 141 ? 5.65347 -11.70141 20.18028 1.000 22.31222 135 VAL A C 1
ATOM 1027 O O . VAL A 1 141 ? 5.07653 -11.79384 19.09007 1.000 23.85145 135 VAL A O 1
ATOM 1031 N N . PHE A 1 142 ? 6.85793 -11.15362 20.27862 1.000 21.14075 136 PHE A N 1
ATOM 1032 C CA . PHE A 1 142 ? 7.42845 -10.43676 19.14728 1.000 24.57530 136 PHE A CA 1
ATOM 1033 C C . PHE A 1 142 ? 8.26760 -11.34997 18.26219 1.000 20.68837 136 PHE A C 1
ATOM 1034 O O . PHE A 1 142 ? 9.11335 -12.10432 18.75070 1.000 26.69632 136 PHE A O 1
ATOM 1042 N N . ARG A 1 143 ? 8.04226 -11.24815 16.94803 1.000 17.47823 137 ARG A N 1
ATOM 1043 C CA . ARG A 1 143 ? 8.80829 -12.00741 15.96356 1.000 19.67042 137 ARG A CA 1
ATOM 1044 C C . ARG A 1 143 ? 10.17389 -11.39080 15.71909 1.000 20.52110 137 ARG A C 1
ATOM 1045 O O . ARG A 1 143 ? 11.13931 -12.11615 15.46055 1.000 23.09971 137 ARG A O 1
ATOM 1053 N N . ALA A 1 144 ? 10.26890 -10.06751 15.77781 1.000 20.25060 138 ALA A N 1
ATOM 1054 C CA . ALA A 1 144 ? 11.54711 -9.39358 15.59897 1.000 18.16249 138 ALA A CA 1
ATOM 1055 C C . ALA A 1 144 ? 11.46444 -8.01644 16.23964 1.000 16.03270 138 ALA A C 1
ATOM 1056 O O . ALA A 1 144 ? 10.37851 -7.45059 16.38554 1.000 19.53557 138 ALA A O 1
ATOM 1058 N N . ILE A 1 145 ? 12.62162 -7.49303 16.63174 1.000 17.86992 139 ILE A N 1
ATOM 1059 C CA . ILE A 1 145 ? 12.74218 -6.10314 17.04435 1.000 16.63202 139 ILE A CA 1
ATOM 1060 C C . ILE A 1 145 ? 13.82560 -5.43238 16.20776 1.000 19.74171 139 ILE A C 1
ATOM 1061 O O . ILE A 1 145 ? 14.71720 -6.08116 15.65886 1.000 20.90700 139 ILE A O 1
ATOM 1066 N N . ALA A 1 146 ? 13.74145 -4.10962 16.10923 1.000 17.94794 140 ALA A N 1
ATOM 1067 C CA . ALA A 1 146 ? 14.72293 -3.32921 15.35474 1.000 17.67630 140 ALA A CA 1
ATOM 1068 C C . ALA A 1 146 ? 15.01211 -2.00344 16.03151 1.000 18.44253 140 ALA A C 1
ATOM 1069 O O . ALA A 1 146 ? 14.47785 -0.96198 15.64745 1.000 20.03644 140 ALA A O 1
ATOM 1071 N N . PRO A 1 147 ? 15.90774 -1.99479 17.02539 1.000 20.11625 141 PRO A N 1
ATOM 1072 C CA A PRO A 1 147 ? 16.30171 -0.72092 17.63499 0.051 19.62717 141 PRO A CA 1
ATOM 1073 C CA B PRO A 1 147 ? 16.31667 -0.72730 17.64238 0.949 20.58550 141 PRO A CA 1
ATOM 1074 C C . PRO A 1 147 ? 17.15549 0.11198 16.68873 1.000 18.26566 141 PRO A C 1
ATOM 1075 O O . PRO A 1 147 ? 18.06832 -0.39252 16.03118 1.000 17.92440 141 PRO A O 1
ATOM 1082 N N . ILE A 1 148 ? 16.84316 1.40532 16.62693 1.000 18.77272 142 ILE A N 1
ATOM 1083 C CA . ILE A 1 148 ? 17.63388 2.39124 15.89944 1.000 20.32732 142 ILE A CA 1
ATOM 1084 C C . ILE A 1 148 ? 18.33141 3.24584 16.94646 1.000 22.64322 142 ILE A C 1
ATOM 1085 O O . ILE A 1 148 ? 17.66662 3.92439 17.74044 1.000 21.55244 142 ILE A O 1
ATOM 1090 N N . ALA A 1 149 ? 19.66439 3.21777 16.95120 1.000 23.27140 143 ALA A N 1
ATOM 1091 C CA . ALA A 1 149 ? 20.44836 3.87057 17.99701 1.000 25.00718 143 ALA A CA 1
ATOM 1092 C C . ALA A 1 149 ? 19.95373 3.44915 19.38506 1.000 27.10939 143 ALA A C 1
ATOM 1093 O O . ALA A 1 149 ? 19.63124 4.27586 20.24446 1.000 26.23610 143 ALA A O 1
ATOM 1095 N N . GLY A 1 150 ? 19.88591 2.13380 19.59917 1.000 22.20863 144 GLY A N 1
ATOM 1096 C CA . GLY A 1 150 ? 19.39463 1.60306 20.85380 1.000 23.89236 144 GLY A CA 1
ATOM 1097 C C . GLY A 1 150 ? 20.47602 1.44702 21.91529 1.000 26.04458 144 GLY A C 1
ATOM 1098 O O . GLY A 1 150 ? 21.67867 1.53126 21.64249 1.000 22.94994 144 GLY A O 1
ATOM 1099 N N . ALA A 1 151 ? 20.01153 1.23059 23.14396 1.000 28.37991 145 ALA A N 1
ATOM 1100 C CA . ALA A 1 151 ? 20.85356 0.99536 24.30959 1.000 27.91300 145 ALA A CA 1
ATOM 1101 C C . ALA A 1 151 ? 19.99091 0.35158 25.38830 1.000 30.15002 145 ALA A C 1
ATOM 1102 O O . ALA A 1 151 ? 18.75877 0.33094 25.29527 1.000 30.13723 145 ALA A O 1
ATOM 1104 N N . GLN A 1 152 ? 20.64919 -0.18368 26.42079 1.000 32.46094 146 GLN A N 1
ATOM 1105 C CA . GLN A 1 152 ? 19.91330 -0.74888 27.55346 1.000 35.06058 146 GLN A CA 1
ATOM 1106 C C . GLN A 1 152 ? 19.55587 0.39840 28.49685 1.000 34.96994 146 GLN A C 1
ATOM 1107 O O . GLN A 1 152 ? 20.22907 0.66920 29.49419 1.000 37.59131 146 GLN A O 1
ATOM 1113 N N . ILE A 1 153 ? 18.46855 1.09334 28.15584 1.000 31.21104 147 ILE A N 1
ATOM 1114 C CA . ILE A 1 153 ? 17.97669 2.22879 28.92661 1.000 31.27804 147 ILE A CA 1
ATOM 1115 C C . ILE A 1 153 ? 16.51749 2.07634 29.32354 1.000 29.97893 147 ILE A C 1
ATOM 1116 O O . ILE A 1 153 ? 15.97079 2.96263 29.98817 1.000 34.26742 147 ILE A O 1
ATOM 1121 N N . SER A 1 154 ? 15.86762 0.98384 28.93451 1.000 24.65518 148 SER A N 1
ATOM 1122 C CA . SER A 1 154 ? 14.51759 0.67990 29.39231 1.000 23.30578 148 SER A CA 1
ATOM 1123 C C . SER A 1 154 ? 14.47296 -0.62278 30.17352 1.000 27.63795 148 SER A C 1
ATOM 1124 O O . SER A 1 154 ? 13.37924 -1.14089 30.43811 1.000 29.48078 148 SER A O 1
ATOM 1127 N N . GLY A 1 155 ? 15.63328 -1.16340 30.55001 1.000 29.00887 149 GLY A N 1
ATOM 1128 C CA . GLY A 1 155 ? 15.69968 -2.42774 31.24754 1.000 28.25561 149 GLY A CA 1
ATOM 1129 C C . GLY A 1 155 ? 15.76450 -3.61337 30.30157 1.000 29.11579 149 GLY A C 1
ATOM 1130 O O . GLY A 1 155 ? 15.63952 -3.49634 29.07806 1.000 29.81367 149 GLY A O 1
ATOM 1131 N N . CYS A 1 156 ? 15.97504 -4.78623 30.89993 1.000 32.60041 150 CYS A N 1
ATOM 1132 C CA . CYS A 1 156 ? 15.99692 -6.04911 30.15712 1.000 34.52790 150 CYS A CA 1
ATOM 1133 C C . CYS A 1 156 ? 15.66856 -7.15449 31.16767 1.000 34.24491 150 CYS A C 1
ATOM 1134 O O . CYS A 1 156 ? 16.55215 -7.64841 31.86712 1.000 36.49421 150 CYS A O 1
ATOM 1137 N N . SER A 1 157 ? 14.38664 -7.50823 31.24338 1.000 31.73708 151 SER A N 1
ATOM 1138 C CA . SER A 1 157 ? 13.91652 -8.55679 32.13866 1.000 31.53828 151 SER A CA 1
ATOM 1139 C C . SER A 1 157 ? 13.87345 -9.87339 31.37725 1.000 34.99250 151 SER A C 1
ATOM 1140 O O . SER A 1 157 ? 13.16778 -9.98767 30.36951 1.000 36.29989 151 SER A O 1
ATOM 1143 N N . GLY A 1 158 ? 14.61347 -10.86524 31.86329 1.000 37.09371 152 GLY A N 1
ATOM 1144 C CA . GLY A 1 158 ? 14.67617 -12.14657 31.19164 1.000 38.55175 152 GLY A CA 1
ATOM 1145 C C . GLY A 1 158 ? 15.84779 -12.19730 30.23838 1.000 36.86208 152 GLY A C 1
ATOM 1146 O O . GLY A 1 158 ? 16.96206 -12.53993 30.63862 1.000 39.08629 152 GLY A O 1
ATOM 1147 N N . GLY A 1 159 ? 15.60511 -11.86175 28.97274 1.000 35.84079 153 GLY A N 1
ATOM 1148 C CA . GLY A 1 159 ? 16.67905 -11.60405 28.03265 1.000 37.88764 153 GLY A CA 1
ATOM 1149 C C . GLY A 1 159 ? 17.50460 -12.79602 27.60984 1.000 41.18235 153 GLY A C 1
ATOM 1150 O O . GLY A 1 159 ? 18.60587 -12.61100 27.08633 1.000 44.53945 153 GLY A O 1
ATOM 1151 N N . THR A 1 160 ? 17.01586 -14.01986 27.81868 1.000 39.68521 154 THR A N 1
ATOM 1152 C CA . THR A 1 160 ? 17.7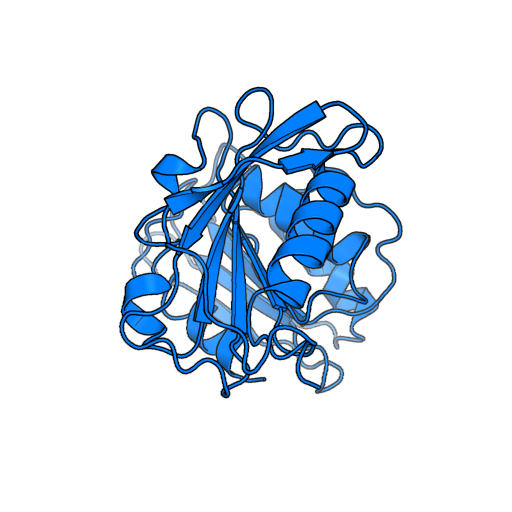3792 -15.20686 27.38115 1.000 37.69376 154 THR A CA 1
ATOM 1153 C C . THR A 1 160 ? 17.09662 -15.89887 26.19095 1.000 36.49575 154 THR A C 1
ATOM 1154 O O . THR A 1 160 ? 17.75244 -16.73281 25.55523 1.000 36.16881 154 THR A O 1
ATOM 1158 N N . SER A 1 161 ? 15.84473 -15.57716 25.87060 1.000 32.17348 155 SER A N 1
ATOM 1159 C CA . SER A 1 161 ? 15.18924 -16.23462 24.75843 1.000 27.98490 155 SER A CA 1
ATOM 1160 C C . SER A 1 161 ? 15.66281 -15.65825 23.42469 1.000 27.68497 155 SER A C 1
ATOM 1161 O O . SER A 1 161 ? 15.96009 -14.46227 23.32262 1.000 29.46879 155 SER A O 1
ATOM 1164 N N . PRO A 1 162 ? 15.71094 -16.48670 22.38473 1.000 30.77965 156 PRO A N 1
ATOM 1165 C CA . PRO A 1 162 ? 16.04057 -15.97867 21.05391 1.000 28.79706 156 PRO A CA 1
ATOM 1166 C C . PRO A 1 162 ? 14.89601 -15.18109 20.46451 1.000 29.35768 156 PRO A C 1
ATOM 1167 O O . PRO A 1 162 ? 13.72059 -15.45216 20.71815 1.000 34.04834 156 PRO A O 1
ATOM 1171 N N . ILE A 1 163 ? 15.26308 -14.18608 19.66443 1.000 28.07979 157 ILE A N 1
ATOM 1172 C CA . ILE A 1 163 ? 14.31370 -13.41291 18.87266 1.000 23.65517 157 ILE A CA 1
ATOM 1173 C C . ILE A 1 163 ? 15.10998 -12.74364 17.76505 1.000 23.09939 157 ILE A C 1
ATOM 1174 O O . ILE A 1 163 ? 16.22534 -12.26101 17.99224 1.000 26.87653 157 ILE A O 1
ATOM 1179 N N . ALA A 1 164 ? 14.54344 -12.73772 16.55968 1.000 24.74743 158 ALA A N 1
ATOM 1180 C CA . ALA A 1 164 ? 15.20455 -12.11656 15.41865 1.000 23.64757 158 ALA A CA 1
ATOM 1181 C C . ALA A 1 164 ? 15.47357 -10.63616 15.68225 1.000 24.97013 158 ALA A C 1
ATOM 1182 O O . ALA A 1 164 ? 14.64027 -9.91956 16.24897 1.000 22.17982 158 ALA A O 1
ATOM 1184 N N . PHE A 1 165 ? 16.65370 -10.17186 15.27006 1.000 21.48698 159 PHE A N 1
ATOM 1185 C CA . PHE A 1 165 ? 17.13707 -8.86592 15.69828 1.000 21.03954 159 PHE A CA 1
ATOM 1186 C C . PHE A 1 165 ? 17.79943 -8.11867 14.54533 1.000 21.12988 159 PHE A C 1
ATOM 1187 O O . PHE A 1 165 ? 18.68775 -8.65538 13.88182 1.000 20.85797 159 PHE A O 1
ATOM 1195 N N . LEU A 1 166 ? 17.39430 -6.86655 14.34123 1.000 20.45238 160 LEU A N 1
ATOM 1196 C CA . LEU A 1 166 ? 18.06525 -5.95285 13.42948 1.000 19.14997 160 LEU A CA 1
ATOM 1197 C C . LEU A 1 166 ? 18.46938 -4.72178 14.22764 1.000 20.69231 160 LEU A C 1
ATOM 1198 O O . LEU A 1 166 ? 17.62091 -4.08018 14.84819 1.000 21.61158 160 LEU A O 1
ATOM 1203 N N . GLY A 1 167 ? 19.76257 -4.41984 14.24936 1.000 21.99358 161 GLY A N 1
ATOM 1204 C CA . GLY A 1 167 ? 20.27746 -3.24947 14.93483 1.000 24.30675 161 GLY A CA 1
ATOM 1205 C C . GLY A 1 167 ? 20.87012 -2.27582 13.92913 1.000 22.75178 161 GLY A C 1
ATOM 1206 O O . GLY A 1 167 ? 21.60063 -2.67714 13.02360 1.000 26.15554 161 GLY A O 1
ATOM 1207 N N . ILE A 1 168 ? 20.52436 -1.00225 14.09538 1.000 22.60790 162 ILE A N 1
ATOM 1208 C CA . ILE A 1 168 ? 20.99341 0.08617 13.24377 1.000 21.22096 162 ILE A CA 1
ATOM 1209 C C . ILE A 1 168 ? 21.60400 1.13688 14.15488 1.000 21.42108 162 ILE A C 1
ATOM 1210 O O . ILE A 1 168 ? 20.99845 1.49807 15.16823 1.000 21.54849 162 ILE A O 1
ATOM 1215 N N . HIS A 1 169 ? 22.80470 1.61013 13.81646 1.000 21.20241 163 HIS A N 1
ATOM 1216 C CA . HIS A 1 169 ? 23.46870 2.56055 14.69609 1.000 20.83217 163 HIS A CA 1
ATOM 1217 C C . HIS A 1 169 ? 24.46762 3.40068 13.90917 1.000 21.60224 163 HIS A C 1
ATOM 1218 O O . HIS A 1 169 ? 25.08965 2.92193 12.95905 1.000 22.64633 163 HIS A O 1
ATOM 1225 N N . GLY A 1 170 ? 24.60421 4.66138 14.31644 1.000 22.26604 164 GLY A N 1
ATOM 1226 C CA . GLY A 1 170 ? 25.55668 5.56924 13.69419 1.000 22.53555 164 GLY A CA 1
ATOM 1227 C C . GLY A 1 170 ? 26.89117 5.57710 14.42425 1.000 23.48026 164 GLY A C 1
ATOM 1228 O O . GLY A 1 170 ? 26.94550 5.56713 15.65711 1.000 22.91883 164 GLY A O 1
ATOM 1229 N N . THR A 1 171 ? 27.97157 5.59142 13.63886 1.000 22.99484 165 THR A N 1
ATOM 1230 C CA . THR A 1 171 ? 29.31380 5.57386 14.21048 1.000 23.88720 165 THR A CA 1
ATOM 1231 C C . THR A 1 171 ? 29.67269 6.89146 14.87712 1.000 27.09602 165 THR A C 1
ATOM 1232 O O . THR A 1 171 ? 30.57868 6.91709 15.71739 1.000 32.34283 165 THR A O 1
ATOM 1236 N N . ASN A 1 172 ? 28.98794 7.97839 14.52064 1.000 24.07500 166 ASN A N 1
ATOM 1237 C CA . ASN A 1 172 ? 29.26041 9.31111 15.04576 1.000 26.14144 166 ASN A CA 1
ATOM 1238 C C . ASN A 1 172 ? 28.15739 9.79413 15.98193 1.000 30.00477 166 ASN A C 1
ATOM 1239 O O . ASN A 1 172 ? 27.91013 10.99778 16.09759 1.000 35.45361 166 ASN A O 1
ATOM 1244 N N . ASP A 1 173 ? 27.48355 8.86172 16.64919 1.000 29.63378 167 ASP A N 1
ATOM 1245 C CA . ASP A 1 173 ? 26.43246 9.19361 17.59938 1.000 29.78554 167 ASP A CA 1
ATOM 1246 C C . ASP A 1 173 ? 27.08443 9.55868 18.92583 1.000 32.76267 167 ASP A C 1
ATOM 1247 O O . ASP A 1 173 ? 27.69912 8.70626 19.57595 1.000 34.28497 167 ASP A O 1
ATOM 1252 N N . ASP A 1 174 ? 26.96411 10.82686 19.32421 1.000 34.80719 168 ASP A N 1
ATOM 1253 C CA A ASP A 1 174 ? 27.53242 11.27671 20.58669 0.583 39.83120 168 ASP A CA 1
ATOM 1254 C CA B ASP A 1 174 ? 27.51575 11.33474 20.57270 0.417 37.31163 168 ASP A CA 1
ATOM 1255 C C . ASP A 1 174 ? 26.51759 11.31422 21.72121 1.000 37.33965 168 ASP A C 1
ATOM 1256 O O . ASP A 1 174 ? 26.86022 11.74792 22.82609 1.000 40.67901 168 ASP A O 1
ATOM 1265 N N . VAL A 1 175 ? 25.29084 10.86033 21.49158 1.000 32.69136 169 VAL A N 1
ATOM 1266 C CA . VAL A 1 175 ? 24.29375 10.76919 22.55226 1.000 31.16905 169 VAL A CA 1
ATOM 1267 C C . VAL A 1 175 ? 24.23998 9.36444 23.13442 1.000 30.94061 169 VAL A C 1
ATOM 1268 O O . VAL A 1 175 ? 24.31902 9.18166 24.35051 1.000 35.24396 169 VAL A O 1
ATOM 1272 N N . LEU A 1 176 ? 24.11814 8.35845 22.26909 1.000 28.18721 170 LEU A N 1
ATOM 1273 C CA . LEU A 1 176 ? 24.20768 6.94574 22.64197 1.000 25.58505 170 LEU A CA 1
ATOM 1274 C C . LEU A 1 176 ? 25.29909 6.33098 21.77489 1.000 26.75798 170 LEU A C 1
ATOM 1275 O O . LEU A 1 176 ? 25.04441 5.92479 20.62752 1.000 28.32908 170 LEU A O 1
ATOM 1280 N N . PRO A 1 177 ? 26.53325 6.26142 22.27283 1.000 26.48286 171 PRO A N 1
ATOM 1281 C CA . PRO A 1 177 ? 27.63573 5.75135 21.45055 1.000 30.47285 171 PRO A CA 1
ATOM 1282 C C . PRO A 1 177 ? 27.35302 4.34503 20.94386 1.000 29.46732 171 PRO A C 1
ATOM 1283 O O . PRO A 1 177 ? 26.66427 3.55064 21.58981 1.000 29.90734 171 PRO A O 1
ATOM 1287 N N . ILE A 1 178 ? 27.88802 4.05136 19.75553 1.000 27.26137 172 ILE A N 1
ATOM 1288 C CA . ILE A 1 178 ? 27.56761 2.80714 19.07076 1.000 25.50232 172 ILE A CA 1
ATOM 1289 C C . ILE A 1 178 ? 27.94199 1.57430 19.89089 1.000 25.32633 172 ILE A C 1
ATOM 1290 O O . ILE A 1 178 ? 27.33029 0.51603 19.71921 1.000 26.36229 172 ILE A O 1
ATOM 1295 N N . ALA A 1 179 ? 28.91205 1.68672 20.80824 1.000 27.76710 173 ALA A N 1
ATOM 1296 C CA . ALA A 1 179 ? 29.20004 0.56662 21.70314 1.000 32.16750 173 ALA A CA 1
ATOM 1297 C C . ALA A 1 179 ? 27.96375 0.12713 22.48012 1.000 32.98165 173 ALA A C 1
ATOM 1298 O O . ALA A 1 179 ? 27.79926 -1.06676 22.75694 1.000 33.33878 173 ALA A O 1
ATOM 1300 N N . MET A 1 180 ? 27.08831 1.07113 22.84011 1.000 28.90979 174 MET A N 1
ATOM 1301 C CA . MET A 1 180 ? 25.87110 0.71018 23.55957 1.000 28.01357 174 MET A CA 1
ATOM 1302 C C . MET A 1 180 ? 24.93518 -0.10548 22.67898 1.000 28.76715 174 MET A C 1
ATOM 1303 O O . MET A 1 180 ? 24.26791 -1.03052 23.15885 1.000 33.92511 174 MET A O 1
ATOM 1308 N N . GLY A 1 181 ? 24.87041 0.22223 21.38673 1.000 26.29925 175 GLY A N 1
ATOM 1309 C CA . GLY A 1 181 ? 24.06942 -0.57639 20.47653 1.000 25.79765 175 GLY A CA 1
ATOM 1310 C C . GLY A 1 181 ? 24.66845 -1.94446 20.21649 1.000 26.23514 175 GLY A C 1
ATOM 1311 O O . GLY A 1 181 ? 23.93870 -2.92036 20.04213 1.000 27.07762 175 GLY A O 1
ATOM 1312 N N . ARG A 1 182 ? 26.00287 -2.03939 20.17836 1.000 30.69572 176 ARG A N 1
ATOM 1313 C CA . ARG A 1 182 ? 26.62760 -3.35033 20.01876 1.000 29.54906 176 ARG A CA 1
ATOM 1314 C C . ARG A 1 182 ? 26.33329 -4.26383 21.20286 1.000 28.39344 176 ARG A C 1
ATOM 1315 O O . ARG A 1 182 ? 26.21559 -5.48001 21.02939 1.000 32.12203 176 ARG A O 1
ATOM 1323 N N . GLN A 1 183 ? 26.24224 -3.70495 22.41141 1.000 28.13747 177 GLN A N 1
ATOM 1324 C CA . GLN A 1 183 ? 25.94574 -4.52058 23.58356 1.000 32.25163 177 GLN A CA 1
ATOM 1325 C C . GLN A 1 183 ? 24.55644 -5.12590 23.47613 1.000 32.54022 177 GLN A C 1
ATOM 1326 O O . GLN A 1 183 ? 24.34706 -6.29667 23.81582 1.000 33.21753 177 GLN A O 1
ATOM 1332 N N . VAL A 1 184 ? 23.59552 -4.33458 23.00165 1.000 32.73977 178 VAL A N 1
ATOM 1333 C CA . VAL A 1 184 ? 22.26517 -4.85479 22.69671 1.000 27.77982 178 VAL A CA 1
ATOM 1334 C C . VAL A 1 184 ? 22.36637 -5.98800 21.68241 1.000 28.91589 178 VAL A C 1
ATOM 1335 O O . VAL A 1 184 ? 21.89696 -7.10548 21.92258 1.000 33.09206 178 VAL A O 1
ATOM 1339 N N . ARG A 1 185 ? 22.98846 -5.70783 20.53273 1.000 26.55655 179 ARG A N 1
ATOM 1340 C CA . ARG A 1 185 ? 23.17299 -6.71657 19.49223 1.000 29.78651 179 ARG A CA 1
ATOM 1341 C C . ARG A 1 185 ? 23.81308 -7.98866 20.04026 1.000 33.28798 179 ARG A C 1
ATOM 1342 O O . ARG A 1 185 ? 23.35505 -9.10256 19.75426 1.000 34.06848 179 ARG A O 1
ATOM 1350 N N . ASP A 1 186 ? 24.88152 -7.83842 20.83088 1.000 32.85747 180 ASP A N 1
ATOM 1351 C CA . ASP A 1 186 ? 25.64468 -9.00188 21.27280 1.000 31.38807 180 ASP A CA 1
ATOM 1352 C C . ASP A 1 186 ? 24.80089 -9.95242 22.11145 1.000 32.78198 180 ASP A C 1
ATOM 1353 O O . ASP A 1 186 ? 25.07943 -11.15771 22.14581 1.000 35.29834 180 ASP A O 1
ATOM 1358 N N . ARG A 1 187 ? 23.76250 -9.44592 22.78461 1.000 33.21398 181 ARG A N 1
ATOM 1359 C CA . ARG A 1 187 ? 22.91193 -10.34092 23.56498 1.000 31.89555 181 ARG A CA 1
ATOM 1360 C C . ARG A 1 187 ? 22.20077 -11.33836 22.66742 1.000 34.05978 181 ARG A C 1
ATOM 1361 O O . ARG A 1 187 ? 22.07732 -12.51949 23.01034 1.000 34.62633 181 ARG A O 1
ATOM 1369 N N . PHE A 1 188 ? 21.72243 -10.88337 21.51053 1.000 32.19968 182 PHE A N 1
ATOM 1370 C CA . PHE A 1 188 ? 20.97500 -11.77896 20.64301 1.000 30.64343 182 PHE A CA 1
ATOM 1371 C C . PHE A 1 188 ? 21.88275 -12.58952 19.73075 1.000 33.01299 182 PHE A C 1
ATOM 1372 O O . PHE A 1 188 ? 21.48657 -13.67390 19.29694 1.000 35.27024 182 PHE A O 1
ATOM 1380 N N . LEU A 1 189 ? 23.10121 -12.11584 19.46358 1.000 33.81758 183 LEU A N 1
ATOM 1381 C CA . LEU A 1 189 ? 24.10161 -12.99959 18.87650 1.000 32.10429 183 LEU A CA 1
ATOM 1382 C C . LEU A 1 189 ? 24.27849 -14.24521 19.73424 1.000 35.20660 183 LEU A C 1
ATOM 1383 O O . LEU A 1 189 ? 24.42709 -15.35528 19.21295 1.000 31.62967 183 LEU A O 1
ATOM 1388 N N . GLN A 1 190 ? 24.24232 -14.07879 21.05838 1.000 36.57937 184 GLN A N 1
ATOM 1389 C CA . GLN A 1 190 ? 24.35029 -15.20427 21.97993 1.000 39.59758 184 GLN A CA 1
ATOM 1390 C C . GLN A 1 190 ? 23.05329 -16.00351 22.04219 1.000 37.09583 184 GLN A C 1
ATOM 1391 O O . GLN A 1 190 ? 23.06526 -17.23085 21.90376 1.000 42.23608 184 GLN A O 1
ATOM 1397 N N . ASN A 1 191 ? 21.92453 -15.31896 22.25589 1.000 36.39436 185 ASN A N 1
ATOM 1398 C CA . ASN A 1 191 ? 20.65273 -16.01839 22.41163 1.000 33.92334 185 ASN A CA 1
ATOM 1399 C C . ASN A 1 191 ? 20.27711 -16.79433 21.15585 1.000 36.00216 185 ASN A C 1
ATOM 1400 O O . ASN A 1 191 ? 19.69825 -17.88348 21.24256 1.000 39.44486 185 ASN A O 1
ATOM 1405 N N . ASN A 1 192 ? 20.58372 -16.24827 19.98304 1.000 35.41433 186 ASN A N 1
ATOM 1406 C CA . ASN A 1 192 ? 20.16366 -16.82932 18.71646 1.000 35.73594 186 ASN A CA 1
ATOM 1407 C C . ASN A 1 192 ? 21.17803 -17.80522 18.14621 1.000 39.63065 186 ASN A C 1
ATOM 1408 O O . ASN A 1 192 ? 21.01269 -18.25196 17.00532 1.000 42.32339 186 ASN A O 1
ATOM 1413 N N . GLY A 1 193 ? 22.22620 -18.12534 18.89817 1.000 41.63242 187 GLY A N 1
ATOM 1414 C CA . GLY A 1 193 ? 23.19912 -19.11125 18.45227 1.000 43.46819 187 GLY A CA 1
ATOM 1415 C C . GLY A 1 193 ? 23.95556 -18.71284 17.20545 1.000 41.08965 187 GLY A C 1
ATOM 1416 O O . GLY A 1 193 ? 24.14957 -19.54081 16.30547 1.000 42.31930 187 GLY A O 1
ATOM 1417 N N . CYS A 1 194 ? 24.40838 -17.46670 17.13918 1.000 36.46477 188 CYS A N 1
ATOM 1418 C CA . CYS A 1 194 ? 25.07912 -16.95141 15.95828 1.000 37.64741 188 CYS A CA 1
ATOM 1419 C C . CYS A 1 194 ? 26.56048 -17.26072 16.02390 1.000 36.03123 188 CYS A C 1
ATOM 1420 O O . CYS A 1 194 ? 27.19014 -17.11152 17.07393 1.000 37.35300 188 CYS A O 1
ATOM 1423 N N . GLN A 1 195 ? 27.10746 -17.67148 14.89504 1.000 36.92651 189 GLN A N 1
ATOM 1424 C CA . GLN A 1 195 ? 28.53862 -17.90190 14.80525 1.000 36.97276 189 GLN A CA 1
ATOM 1425 C C . GLN A 1 195 ? 29.26787 -16.56472 14.85467 1.000 40.17630 189 GLN A C 1
ATOM 1426 O O . GLN A 1 195 ? 28.92870 -15.65211 14.08983 1.000 38.64260 189 GLN A O 1
ATOM 1432 N N . PRO A 1 196 ? 30.23952 -16.39656 15.75017 1.000 46.03120 190 PRO A N 1
ATOM 1433 C CA . PRO A 1 196 ? 30.99135 -15.13787 15.79819 1.000 45.64040 190 PRO A CA 1
ATOM 1434 C C . PRO A 1 196 ? 31.54617 -14.77571 14.42835 1.000 46.12753 190 PRO A C 1
ATOM 1435 O O . PRO A 1 196 ? 31.94479 -15.64501 13.64810 1.000 47.45900 190 PRO A O 1
ATOM 1439 N N . LYS A 1 197 ? 31.55950 -13.47385 14.14351 1.000 43.16484 191 LYS A N 1
ATOM 1440 C CA . LYS A 1 197 ? 31.85962 -12.93989 12.82318 1.000 43.27416 191 LYS A CA 1
ATOM 1441 C C . LYS A 1 197 ? 32.11396 -11.44511 12.95043 1.000 43.01037 191 LYS A C 1
ATOM 1442 O O . LYS A 1 197 ? 31.42122 -10.75862 13.70538 1.000 41.71211 191 LYS A O 1
ATOM 1448 N N . ASN A 1 198 ? 33.11516 -10.95083 12.22327 1.000 46.34484 192 ASN A N 1
ATOM 1449 C CA . ASN A 1 198 ? 33.42472 -9.52832 12.25701 1.000 47.51544 192 ASN A CA 1
ATOM 1450 C C . ASN A 1 198 ? 32.35127 -8.74024 11.51531 1.000 43.04677 192 ASN A C 1
ATOM 1451 O O . ASN A 1 198 ? 31.96108 -9.09734 10.39942 1.000 44.36733 192 ASN A O 1
ATOM 1456 N N . ALA A 1 199 ? 31.87234 -7.66305 12.13887 1.000 39.52199 193 ALA A N 1
ATOM 1457 C CA . ALA A 1 199 ? 30.88921 -6.76827 11.53325 1.000 37.62019 193 ALA A CA 1
ATOM 1458 C C . ALA A 1 199 ? 31.54257 -5.41240 11.31060 1.000 34.83956 193 ALA A C 1
ATOM 1459 O O . ALA A 1 199 ? 31.56312 -4.57081 12.22047 1.000 36.85530 193 ALA A O 1
ATOM 1461 N N . PRO A 1 200 ? 32.08584 -5.14714 10.12555 1.000 35.64809 194 PRO A N 1
ATOM 1462 C CA . PRO A 1 200 ? 32.80614 -3.89087 9.91274 1.000 37.58424 194 PRO A CA 1
ATOM 1463 C C . PRO A 1 200 ? 31.85100 -2.71113 9.91233 1.000 34.92265 194 PRO A C 1
ATOM 1464 O O . PRO A 1 200 ? 30.63700 -2.84938 9.73489 1.000 36.33114 194 PRO A O 1
ATOM 1468 N N . GLU A 1 201 ? 32.41758 -1.53448 10.14654 1.000 33.22668 195 GLU A N 1
ATOM 1469 C CA . GLU A 1 201 ? 31.60822 -0.33803 10.25580 1.000 31.91597 195 GLU A CA 1
ATOM 1470 C C . GLU A 1 201 ? 32.19862 0.76865 9.39256 1.000 30.23655 195 GLU A C 1
ATOM 1471 O O . GLU A 1 201 ? 33.42734 0.85143 9.21744 1.000 34.35294 195 GLU A O 1
ATOM 1477 N N . PRO A 1 202 ? 31.34797 1.60447 8.80764 1.000 27.54702 196 PRO A N 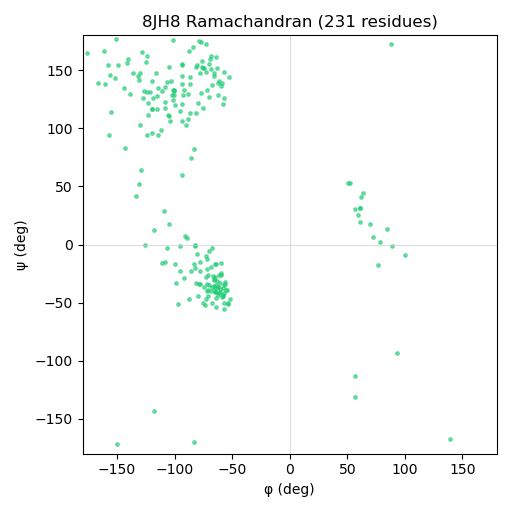1
ATOM 1478 C CA . PRO A 1 202 ? 31.79766 2.46833 7.71509 1.000 27.32003 196 PRO A CA 1
ATOM 1479 C C . PRO A 1 202 ? 32.65236 3.62537 8.19683 1.000 30.20205 196 PRO A C 1
ATOM 1480 O O . PRO A 1 202 ? 32.52409 4.11041 9.32428 1.000 32.90641 196 PRO A O 1
ATOM 1484 N N . GLY A 1 203 ? 33.53388 4.06180 7.31004 1.000 32.00439 197 GLY A N 1
ATOM 1485 C CA . GLY A 1 203 ? 34.28328 5.27453 7.52858 1.000 32.28467 197 GLY A CA 1
ATOM 1486 C C . GLY A 1 203 ? 33.44617 6.50474 7.26194 1.000 31.69413 197 GLY A C 1
ATOM 1487 O O . GLY A 1 203 ? 32.29617 6.43012 6.82364 1.000 31.16341 197 GLY A O 1
ATOM 1488 N N . TRP A 1 204 ? 34.03958 7.65870 7.55146 1.000 36.54021 198 TRP A N 1
ATOM 1489 C CA . TRP A 1 204 ? 33.36106 8.92313 7.31121 1.000 36.30819 198 TRP A CA 1
ATOM 1490 C C . TRP A 1 204 ? 33.02956 9.05978 5.83128 1.000 37.64605 198 TRP A C 1
ATOM 1491 O O . TRP A 1 204 ? 33.83832 8.71944 4.96496 1.000 43.23719 198 TRP A O 1
ATOM 1502 N N . GLY A 1 205 ? 31.81287 9.51738 5.53949 1.000 36.55382 199 GLY A N 1
ATOM 1503 C CA . GLY A 1 205 ? 31.43220 9.69580 4.15539 1.000 38.28961 199 GLY A CA 1
ATOM 1504 C C . GLY A 1 205 ? 31.18299 8.42057 3.38209 1.000 41.83880 199 GLY A C 1
ATOM 1505 O O . GLY A 1 205 ? 30.97538 8.48397 2.16640 1.000 47.26787 199 GLY A O 1
ATOM 1506 N N . GLN A 1 206 ? 31.19264 7.26601 4.04094 1.000 37.65602 200 GLN A N 1
ATOM 1507 C CA . GLN A 1 206 ? 30.97326 5.98788 3.38410 1.000 37.58516 200 GLN A CA 1
ATOM 1508 C C . GLN A 1 206 ? 29.57016 5.48784 3.69596 1.000 33.85613 200 GLN A C 1
ATOM 1509 O O . GLN A 1 206 ? 28.99801 5.80375 4.74385 1.000 33.45460 200 GLN A O 1
ATOM 1515 N N . GLY A 1 207 ? 29.02557 4.69379 2.77328 1.000 34.59517 201 GLY A N 1
ATOM 1516 C CA . GLY A 1 207 ? 27.70033 4.13500 2.90742 1.000 28.97644 201 GLY A CA 1
ATOM 1517 C C . GLY A 1 207 ? 27.61080 3.10127 4.01402 1.000 28.49987 201 GLY A C 1
ATOM 1518 O O . GLY A 1 207 ? 28.61985 2.56465 4.48431 1.000 28.73756 201 GLY A O 1
ATOM 1519 N N . PRO A 1 208 ? 26.38943 2.80303 4.44752 1.000 26.59418 202 PRO A N 1
ATOM 1520 C CA . PRO A 1 208 ? 26.20846 1.87396 5.56933 1.000 28.55587 202 PRO A CA 1
ATOM 1521 C C . PRO A 1 208 ? 26.72503 0.47960 5.24242 1.000 29.52457 202 PRO A C 1
ATOM 1522 O O . PRO A 1 208 ? 26.75501 0.05480 4.08382 1.000 32.03828 202 PRO A O 1
ATOM 1526 N N . ILE A 1 209 ? 27.13949 -0.23315 6.28672 1.000 27.88039 203 ILE A N 1
ATOM 1527 C CA . ILE A 1 209 ? 27.64947 -1.59569 6.16513 1.000 27.50774 203 ILE A CA 1
ATOM 1528 C C . ILE A 1 209 ? 26.69378 -2.52860 6.89327 1.000 27.93354 203 ILE A C 1
ATOM 1529 O O . ILE A 1 209 ? 26.53745 -2.43144 8.11947 1.000 25.53228 203 ILE A O 1
ATOM 1534 N N . LYS A 1 210 ? 26.06889 -3.43763 6.14159 1.000 29.80811 204 LYS A N 1
ATOM 1535 C CA . LYS A 1 210 ? 25.14028 -4.42444 6.68338 1.000 28.76844 204 LYS A CA 1
ATOM 1536 C C . LYS A 1 210 ? 25.86082 -5.75243 6.85322 1.000 27.77734 204 LYS A C 1
ATOM 1537 O O . LYS A 1 210 ? 26.34617 -6.32519 5.87469 1.000 33.74292 204 LYS A O 1
ATOM 1543 N N . THR A 1 211 ? 25.90742 -6.24852 8.08258 1.000 29.75331 205 THR A N 1
ATOM 1544 C CA . THR A 1 211 ? 26.45395 -7.56486 8.37691 1.000 29.53575 205 THR A CA 1
ATOM 1545 C C . THR A 1 211 ? 25.30965 -8.49696 8.74635 1.000 31.99949 205 THR A C 1
ATOM 1546 O O . THR A 1 211 ? 24.56306 -8.22186 9.69179 1.000 33.49056 205 THR A O 1
ATOM 1550 N N . GLU A 1 212 ? 25.18871 -9.59914 8.01209 1.000 32.76658 206 GLU A N 1
ATOM 1551 C CA . GLU A 1 212 ? 24.19356 -10.63213 8.27418 1.000 34.71497 206 GLU A CA 1
ATOM 1552 C C . GLU A 1 212 ? 24.90846 -11.82826 8.88888 1.000 34.09436 206 GLU A C 1
ATOM 1553 O O . GLU A 1 212 ? 25.70515 -12.49363 8.21995 1.000 33.36358 206 GLU A O 1
ATOM 1559 N N . TYR A 1 213 ? 24.63272 -12.08609 10.16247 1.000 35.45559 207 TYR A N 1
ATOM 1560 C CA . TYR A 1 213 ? 25.27174 -13.18200 10.86924 1.000 36.68256 207 TYR A CA 1
ATOM 1561 C C . TYR A 1 213 ? 24.65857 -14.51894 10.46749 1.000 41.49858 207 TYR A C 1
ATOM 1562 O O . TYR A 1 213 ? 23.51830 -14.59803 9.99889 1.000 42.17414 207 TYR A O 1
ATOM 1571 N N . SER A 1 214 ? 25.42937 -15.58325 10.67358 1.000 45.58106 208 SER A N 1
ATOM 1572 C CA . SER A 1 214 ? 24.94496 -16.94169 10.45938 1.000 46.19361 208 SER A CA 1
ATOM 1573 C C . SER A 1 214 ? 24.41307 -17.47130 11.78676 1.000 46.21865 208 SER A C 1
ATOM 1574 O O . SER A 1 214 ? 25.18498 -17.80011 12.69337 1.000 44.80770 208 SER A O 1
ATOM 1577 N N . CYS A 1 215 ? 23.09301 -17.55167 11.89949 1.000 48.30653 209 CYS A N 1
ATOM 1578 C CA A CYS A 1 215 ? 22.48145 -18.00695 13.13908 0.803 44.49352 209 CYS A CA 1
ATOM 1579 C CA B CYS A 1 215 ? 22.39267 -17.93284 13.11740 0.197 47.37473 209 CYS A CA 1
ATOM 1580 C C . CYS A 1 215 ? 21.53355 -19.16292 12.85609 1.000 47.55283 209 CYS A C 1
ATOM 1581 O O . CYS A 1 215 ? 21.51546 -19.71037 11.74944 1.000 48.94122 209 CYS A O 1
ATOM 1586 N N . GLN A 1 216 ? 20.78800 -19.57162 13.86905 1.000 48.05793 210 GLN A N 1
ATOM 1587 C CA . GLN A 1 216 ? 19.72262 -20.52546 13.63207 1.000 55.38218 210 GLN A CA 1
ATOM 1588 C C . GLN A 1 216 ? 18.72274 -19.87338 12.68322 1.000 56.27962 210 GLN A C 1
ATOM 1589 O O . GLN A 1 216 ? 18.31686 -1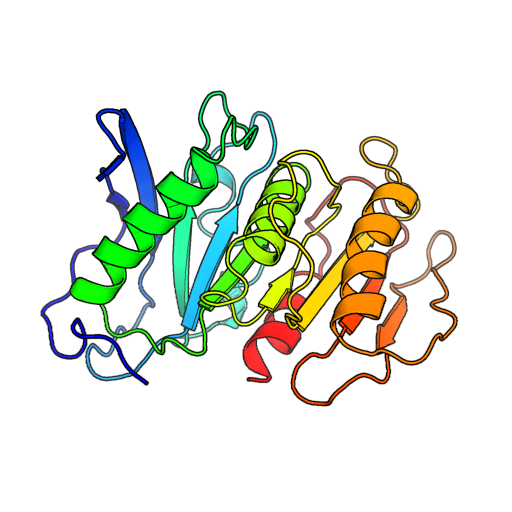8.72607 12.91597 1.000 56.67926 210 GLN A O 1
ATOM 1595 N N . PRO A 1 217 ? 18.34888 -20.53463 11.58579 1.000 56.54787 211 PRO A N 1
ATOM 1596 C CA . PRO A 1 217 ? 17.65967 -19.82063 10.49565 1.000 54.79012 211 PRO A CA 1
ATOM 1597 C C . PRO A 1 217 ? 16.34782 -19.16020 10.89569 1.000 50.37527 211 PRO A C 1
ATOM 1598 O O . PRO A 1 217 ? 15.86915 -18.29369 10.15212 1.000 48.94392 211 PRO A O 1
ATOM 1602 N N . ASN A 1 218 ? 15.75745 -19.52258 12.04260 1.000 43.18397 212 ASN A N 1
ATOM 1603 C CA . ASN A 1 218 ? 14.53642 -18.87011 12.50145 1.000 38.41536 212 ASN A CA 1
ATOM 1604 C C . ASN A 1 218 ? 14.79497 -17.55843 13.23836 1.000 33.97856 212 ASN A C 1
ATOM 1605 O O . ASN A 1 218 ? 13.86443 -16.76234 13.39819 1.000 31.98519 212 ASN A O 1
ATOM 1610 N N . TYR A 1 219 ? 16.02408 -17.31080 13.68530 1.000 29.26861 213 TYR A N 1
ATOM 1611 C CA . TYR A 1 219 ? 16.34169 -16.16842 14.54363 1.000 30.59115 213 TYR A CA 1
ATOM 1612 C C . TYR A 1 219 ? 17.52082 -15.37964 13.98089 1.000 29.27436 213 TYR A C 1
ATOM 1613 O O . TYR A 1 219 ? 18.58224 -15.28445 14.60662 1.000 30.11303 213 TYR A O 1
ATOM 1622 N N . PRO A 1 220 ? 17.36489 -14.78424 12.80018 1.000 28.41692 214 PRO A N 1
ATOM 1623 C CA . PRO A 1 220 ? 18.49221 -14.06816 12.19197 1.000 29.65092 214 PRO A CA 1
ATOM 1624 C C . PRO A 1 220 ? 18.85412 -12.80643 12.96577 1.000 28.60209 214 PRO A C 1
ATOM 1625 O O . PRO A 1 220 ? 18.02331 -12.19342 13.63860 1.000 28.64322 214 PRO A O 1
ATOM 1629 N N . VAL A 1 221 ? 20.13045 -12.44175 12.88620 1.000 25.13449 215 VAL A N 1
ATOM 1630 C CA . VAL A 1 221 ? 20.63213 -11.18852 13.43016 1.000 26.50631 215 VAL A CA 1
ATOM 1631 C C . VAL A 1 221 ? 21.31562 -10.43331 12.30200 1.000 27.57697 215 VAL A C 1
ATOM 1632 O O . VAL A 1 221 ? 22.13239 -11.00512 11.57109 1.000 31.62093 215 VAL A O 1
ATOM 1636 N N . THR A 1 222 ? 20.97219 -9.16403 12.15504 1.000 24.37866 216 THR A N 1
ATOM 1637 C CA . THR A 1 222 ? 21.59360 -8.28657 11.17695 1.000 24.72644 216 THR A CA 1
ATOM 1638 C C . THR A 1 222 ? 21.99659 -6.99155 11.87073 1.000 21.45105 216 THR A C 1
ATOM 1639 O O . THR A 1 222 ? 21.29815 -6.51513 12.77086 1.000 22.46144 216 THR A O 1
ATOM 1643 N N . TRP A 1 223 ? 23.15736 -6.45837 11.48974 1.000 20.17413 217 TRP A N 1
ATOM 1644 C CA . TRP A 1 223 ? 23.69681 -5.23405 12.06568 1.000 20.72079 217 TRP A CA 1
ATOM 1645 C C . TRP A 1 223 ? 24.01987 -4.27552 10.93311 1.000 22.51372 217 TRP A C 1
ATOM 1646 O O . TRP A 1 223 ? 24.74171 -4.63880 10.00427 1.000 25.12501 217 TRP A O 1
ATOM 1657 N N . ILE A 1 224 ? 23.48907 -3.06099 11.00133 1.000 19.94975 218 ILE A N 1
ATOM 1658 C CA . ILE A 1 224 ? 23.75830 -2.04045 9.99340 1.000 21.32464 218 ILE A CA 1
ATOM 1659 C C . ILE A 1 224 ? 24.33783 -0.83167 10.70798 1.000 24.44989 218 ILE A C 1
ATOM 1660 O O . ILE A 1 224 ? 23.64123 -0.15169 11.46952 1.000 25.73555 218 ILE A O 1
ATOM 1665 N N . ALA A 1 225 ? 25.61655 -0.55500 10.46916 1.000 21.70265 219 ALA A N 1
ATOM 1666 C CA . ALA A 1 225 ? 26.24330 0.65305 10.97241 1.000 23.08879 219 ALA A CA 1
ATOM 1667 C C . ALA A 1 225 ? 26.30599 1.67993 9.84906 1.000 27.18154 219 ALA A C 1
ATOM 1668 O O . ALA A 1 225 ? 26.68033 1.34399 8.71864 1.000 26.67658 219 ALA A O 1
ATOM 1670 N N . PHE A 1 226 ? 25.90488 2.91513 10.14738 1.000 24.01618 220 PHE A N 1
ATOM 1671 C CA . PHE A 1 226 ? 26.05378 4.01127 9.20255 1.000 23.84825 220 PHE A CA 1
ATOM 1672 C C . PHE A 1 226 ? 26.97573 5.06298 9.81215 1.000 24.23061 220 PHE A C 1
ATOM 1673 O O . PHE A 1 226 ? 27.26093 5.04750 11.01448 1.000 25.70548 220 PHE A O 1
ATOM 1681 N N A SER A 1 227 ? 27.44499 5.97732 8.96706 0.214 24.94259 221 SER A N 1
ATOM 1682 N N B SER A 1 227 ? 27.44859 5.97781 8.96694 0.786 25.46330 221 SER A N 1
ATOM 1683 C CA A SER A 1 227 ? 28.52154 6.88885 9.33083 0.214 25.40139 221 SER A CA 1
ATOM 1684 C CA B SER A 1 227 ? 28.52303 6.88612 9.34442 0.786 27.03761 221 SER A CA 1
ATOM 1685 C C A SER A 1 227 ? 28.04372 8.15949 10.02460 0.214 27.24161 221 SER A C 1
ATOM 1686 C C B SER A 1 227 ? 28.04228 8.14879 10.05047 0.786 26.83726 221 SER A C 1
ATOM 1687 O O A SER A 1 227 ? 28.87888 8.98522 10.40839 0.214 29.54218 221 SER A O 1
ATOM 1688 O O B SER A 1 227 ? 28.87741 8.96283 10.46175 0.786 31.57233 221 SER A O 1
ATOM 1693 N N . GLY A 1 228 ? 26.74044 8.33982 10.19838 1.000 28.44396 222 GLY A N 1
ATOM 1694 C CA . GLY A 1 228 ? 26.19445 9.54039 10.79822 1.000 26.24135 222 GLY A CA 1
ATOM 1695 C C . GLY A 1 228 ? 26.05467 9.45395 12.30346 1.000 28.26330 222 GLY A C 1
ATOM 1696 O O . GLY A 1 228 ? 26.71888 8.65993 12.97924 1.000 26.97691 222 GLY A O 1
ATOM 1697 N N . GLY A 1 229 ? 25.14192 10.27161 12.82721 1.000 30.40062 223 GLY A N 1
ATOM 1698 C CA . GLY A 1 229 ? 24.99182 10.44475 14.25927 1.000 27.95563 223 GLY A CA 1
ATOM 1699 C C . GLY A 1 229 ? 23.63947 10.02516 14.80056 1.000 26.42829 223 GLY A C 1
ATOM 1700 O O . GLY A 1 229 ? 23.04098 9.05756 14.32599 1.000 28.20798 223 GLY A O 1
ATOM 1701 N N . HIS A 1 230 ? 23.14225 10.77806 15.78454 1.000 31.16039 224 HIS A N 1
ATOM 1702 C CA . HIS A 1 230 ? 21.95097 10.41954 16.55542 1.000 29.72943 224 HIS A CA 1
ATOM 1703 C C . HIS A 1 230 ? 20.70309 10.89572 15.80815 1.000 29.84816 224 HIS A C 1
ATOM 1704 O O . HIS A 1 230 ? 20.04458 11.87120 16.17215 1.000 29.80098 224 HIS A O 1
ATOM 1711 N N . ASP A 1 231 ? 20.37853 10.16653 14.73359 1.000 28.91229 225 ASP A N 1
ATOM 1712 C CA . ASP A 1 231 ? 19.37487 10.59374 13.76118 1.000 31.54595 225 ASP A CA 1
ATOM 1713 C C . ASP A 1 231 ? 18.80174 9.37397 13.04819 1.000 28.33301 225 ASP A C 1
ATOM 1714 O O . ASP A 1 231 ? 19.52302 8.69042 12.31172 1.000 31.97466 225 ASP A O 1
ATOM 1719 N N . PRO A 1 232 ? 17.51558 9.06638 13.23218 1.000 27.75419 226 PRO A N 1
ATOM 1720 C CA . PRO A 1 232 ? 16.93148 7.89420 12.57372 1.000 27.96965 226 PRO A CA 1
ATOM 1721 C C . PRO A 1 232 ? 16.50953 8.13264 11.13187 1.000 28.53643 226 PRO A C 1
ATOM 1722 O O . PRO A 1 232 ? 16.03018 7.19277 10.48649 1.000 27.56827 226 PRO A O 1
ATOM 1726 N N . ASN A 1 233 ? 16.67451 9.34902 10.61543 1.000 29.13805 227 ASN A N 1
ATOM 1727 C CA . ASN A 1 233 ? 16.12616 9.73857 9.31722 1.000 36.02152 227 ASN A CA 1
ATOM 1728 C C . ASN A 1 233 ? 17.15294 9.52523 8.20386 1.000 36.01604 227 ASN A C 1
ATOM 1729 O O . ASN A 1 233 ? 17.55782 10.44932 7.49573 1.000 43.30344 227 ASN A O 1
ATOM 1734 N N . GLN A 1 234 ? 17.57636 8.27569 8.06115 1.000 31.47396 228 GLN A N 1
ATOM 1735 C CA . GLN A 1 234 ? 18.44738 7.86831 6.96911 1.000 29.29575 228 GLN A CA 1
ATOM 1736 C C . GLN A 1 234 ? 17.61698 7.13384 5.92716 1.000 30.56524 228 GLN A C 1
ATOM 1737 O O . GLN A 1 234 ? 16.71204 6.36811 6.26893 1.000 28.69557 228 GLN A O 1
ATOM 1743 N N . SER A 1 235 ? 17.92312 7.37857 4.65156 1.000 31.07783 229 SER A N 1
ATOM 1744 C CA . SER A 1 235 ? 17.08788 6.83746 3.58521 1.000 31.97326 229 SER A CA 1
ATOM 1745 C C . SER A 1 235 ? 16.95633 5.32189 3.67077 1.000 30.69488 229 SER A C 1
ATOM 1746 O O . SER A 1 235 ? 15.90539 4.77549 3.31723 1.000 32.68682 229 SER A O 1
ATOM 1749 N N . PHE A 1 236 ? 17.99497 4.62784 4.14891 1.000 25.64218 230 PHE A N 1
ATOM 1750 C CA . PHE A 1 236 ? 17.99020 3.16901 4.16593 1.000 26.28592 230 PHE A CA 1
ATOM 1751 C C . PHE A 1 236 ? 17.16013 2.57776 5.29828 1.000 24.81568 230 PHE A C 1
ATOM 1752 O O . PHE A 1 236 ? 16.88355 1.37458 5.26810 1.000 26.03919 230 PHE A O 1
ATOM 1760 N N . VAL A 1 237 ? 16.79405 3.37765 6.30304 1.000 21.99556 231 VAL A N 1
ATOM 1761 C CA . VAL A 1 237 ? 16.22837 2.83266 7.53764 1.000 20.52377 231 VAL A CA 1
ATOM 1762 C C . VAL A 1 237 ? 14.89739 2.13558 7.26594 1.000 20.46045 231 VAL A C 1
ATOM 1763 O O . VAL A 1 237 ? 14.70643 0.97128 7.62792 1.000 22.15014 231 VAL A O 1
ATOM 1767 N N . GLY A 1 238 ? 13.95603 2.83399 6.62966 1.000 21.31662 232 GLY A N 1
ATOM 1768 C CA . GLY A 1 238 ? 12.65529 2.22740 6.39453 1.000 18.62222 232 GLY A CA 1
ATOM 1769 C C . GLY A 1 238 ? 12.75416 0.99534 5.51893 1.000 24.23629 232 GLY A C 1
ATOM 1770 O O . GLY A 1 238 ? 12.13792 -0.03718 5.80529 1.000 22.49380 232 GLY A O 1
ATOM 1771 N N . ARG A 1 239 ? 13.56196 1.08941 4.45971 1.000 24.18607 233 ARG A N 1
ATOM 1772 C CA A ARG A 1 239 ? 13.76901 -0.03380 3.55219 0.558 25.81355 233 ARG A CA 1
ATOM 1773 C CA B ARG A 1 239 ? 13.78766 -0.02793 3.54729 0.442 23.56458 233 ARG A CA 1
ATOM 1774 C C . ARG A 1 239 ? 14.35323 -1.23926 4.27904 1.000 24.55733 233 ARG A C 1
ATOM 1775 O O . ARG A 1 239 ? 13.86225 -2.36289 4.12749 1.000 26.19159 233 ARG A O 1
ATOM 1790 N N . GLU A 1 240 ? 15.39849 -1.02866 5.08009 1.000 24.66486 234 GLU A N 1
ATOM 1791 C CA . GLU A 1 240 ? 16.04905 -2.16477 5.72766 1.000 20.32794 234 GLU A CA 1
ATOM 1792 C C . GLU A 1 240 ? 15.18056 -2.75733 6.82998 1.000 22.17348 234 GLU A C 1
ATOM 1793 O O . GLU A 1 240 ? 15.11440 -3.98647 6.98144 1.000 22.11413 234 GLU A O 1
ATOM 1799 N N . ILE A 1 241 ? 14.50028 -1.91689 7.61092 1.000 23.75426 235 ILE A N 1
ATOM 1800 C CA . ILE A 1 241 ? 13.62115 -2.48084 8.63070 1.000 22.80610 235 ILE A CA 1
ATOM 1801 C C . ILE A 1 241 ? 12.47348 -3.23957 7.96933 1.000 23.57347 235 ILE A C 1
ATOM 1802 O O . ILE A 1 241 ? 12.10547 -4.33563 8.40924 1.000 22.70424 235 ILE A O 1
ATOM 1807 N N . TRP A 1 242 ? 11.92797 -2.70131 6.87222 1.000 21.09882 236 TRP A N 1
ATOM 1808 C CA . TRP A 1 242 ? 10.81801 -3.37803 6.20979 1.000 19.57655 236 TRP A CA 1
ATOM 1809 C C . TRP A 1 242 ? 11.25532 -4.72769 5.65255 1.000 22.05019 236 TRP A C 1
ATOM 1810 O O . TRP A 1 242 ? 10.56440 -5.73785 5.83453 1.000 23.18197 236 TRP A O 1
ATOM 1821 N N . ASP A 1 243 ? 12.40957 -4.76328 4.97398 1.000 21.24201 237 ASP A N 1
ATOM 1822 C CA . ASP A 1 243 ? 12.90281 -6.02420 4.41867 1.000 23.49320 237 ASP A CA 1
ATOM 1823 C C . ASP A 1 243 ? 13.14197 -7.04809 5.51907 1.000 23.56465 237 ASP A C 1
ATOM 1824 O O . ASP A 1 243 ? 12.87932 -8.24635 5.33686 1.000 25.52408 237 ASP A O 1
ATOM 1829 N N . PHE A 1 244 ? 13.64342 -6.59670 6.67115 1.000 24.73477 238 PHE A N 1
ATOM 1830 C CA . PHE A 1 244 ? 13.87968 -7.51586 7.78024 1.000 23.35022 238 PHE A CA 1
ATOM 1831 C C . PHE A 1 244 ? 12.56397 -8.05158 8.33307 1.000 22.49540 238 PHE A C 1
ATOM 1832 O O . PHE A 1 244 ? 12.39668 -9.26526 8.48612 1.000 28.71808 238 PHE A O 1
ATOM 1840 N N . PHE A 1 245 ? 11.61447 -7.15883 8.63750 1.000 21.66248 239 PHE A N 1
ATOM 1841 C CA . PHE A 1 245 ? 10.34161 -7.60011 9.20283 1.000 23.27308 239 PHE A CA 1
ATOM 1842 C C . PHE A 1 245 ? 9.55168 -8.45313 8.21530 1.000 28.17319 239 PHE A C 1
ATOM 1843 O O . PHE A 1 245 ? 8.86674 -9.40335 8.61441 1.000 27.06937 239 PHE A O 1
ATOM 1851 N N . SER A 1 246 ? 9.60667 -8.11422 6.92780 1.000 27.76960 240 SER A N 1
ATOM 1852 C CA . SER A 1 246 ? 8.76312 -8.78993 5.95038 1.000 30.62403 240 SER A CA 1
ATOM 1853 C C . SER A 1 246 ? 9.33382 -10.12257 5.47850 1.000 29.70233 240 SER A C 1
ATOM 1854 O O . SER A 1 246 ? 8.68804 -10.79895 4.66850 1.000 34.37667 240 SER A O 1
ATOM 1857 N N . GLN A 1 247 ? 10.50122 -10.53495 5.97515 1.000 25.60995 241 GLN A N 1
ATOM 1858 C CA . GLN A 1 247 ? 11.04794 -11.82862 5.59423 1.000 27.11474 241 GLN A CA 1
ATOM 1859 C C . GLN A 1 247 ? 10.29120 -13.00026 6.20856 1.000 29.82733 241 GLN A C 1
ATOM 1860 O O . GLN A 1 247 ? 10.50987 -14.14303 5.78744 1.000 35.67261 241 GLN A O 1
ATOM 1866 N N . PHE A 1 248 ? 9.41788 -12.75224 7.17836 1.000 29.83474 242 PHE A N 1
ATOM 1867 C CA . PHE A 1 248 ? 8.74097 -13.82008 7.90893 0.884 33.89594 242 PHE A CA 1
ATOM 1868 C C . PHE A 1 248 ? 7.32649 -14.07973 7.39188 1.000 38.64590 242 PHE A C 1
ATOM 1869 O O . PHE A 1 248 ? 6.75737 -13.26723 6.66386 0.694 42.99329 242 PHE A O 1
#

Secondary structure (DSSP, 8-state):
-B-TTTTSPPPPSEEEEEEETTEEEEEEEE--SS--TTSPEEEEEEE--TT--HHHHTTTGGGTTTT-TTSEEEEEEPPGGGS---GGGHHHHHHHHHHHHHHHHS-EEEEEEEEEEETHHHHHHHHHHHH-TTT-SEEEEES--S-S--SS--S--EEEEEEETT-SSS-HHHHHHHHHHHHHHTTPPP-------TT---EEEE----TTS-EEEEEESS-S----HHHHHHHHHHHTT-

Nearest PDB structures (foldseek):
  8jh9-assembly1_A  TM=1.003E+00  e=1.917E-50  Sodiomyces alcalophilus
  3doh-assembly1_B  TM=6.714E-01  e=1.910E-09  Thermotoga maritima
  3og9-assembly2_B  TM=6.924E-01  e=1.297E-06  Lactococcus lactis subsp. lactis Il1403
  5l2p-assembly1_B  TM=6.335E-01  e=3.458E-06  Saccharolobus solfataricus
  5l2p-assembly1_C  TM=6.231E-01  e=3.264E-06  Saccharolobus solfataricus

B-factor: mean 31.14, std 11.17, range [13.06, 74.43]

Foldseek 3Di:
DKFQQQPADADDFAKDWFAQPNDIWIKTKDAAPDAHSNDAAAEEEEEEAAPDFLVVCPPCNLVQNVPCHRRYI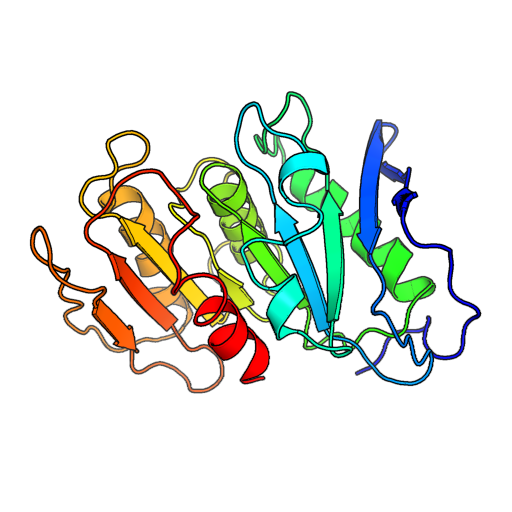YMRTGDDNRAQLCVVNSVVSVVVRVCVVVSNNGIHDQLQYEYEYAERSLLVLLQCCQPPLVRHQEYEYELYAVRNHHHRLQAFHAYEYEYACAAPPRHCVRRVVSLVSNCRNQAWDDDDQDADDAPDAKGKDWTDGDVSHTYIYIYGHDYRDSNDPCNNVVVNVRSVVD